Protein AF-A0A6L7X0U3-F1 (afdb_monomer)

Structure (mmCIF, N/CA/C/O backbone):
data_AF-A0A6L7X0U3-F1
#
_entry.id   AF-A0A6L7X0U3-F1
#
loop_
_atom_site.group_PDB
_atom_site.id
_atom_site.type_symbol
_atom_site.label_atom_id
_atom_site.label_alt_id
_atom_site.label_comp_id
_atom_site.label_asym_id
_atom_site.label_entity_id
_atom_site.label_seq_id
_atom_site.pdbx_PDB_ins_code
_atom_site.Cartn_x
_atom_site.Cartn_y
_atom_site.Cartn_z
_atom_site.occupancy
_atom_site.B_iso_or_equiv
_atom_site.auth_seq_id
_atom_site.auth_comp_id
_atom_site.auth_asym_id
_atom_site.auth_atom_id
_atom_site.pdbx_PDB_model_num
ATOM 1 N N . MET A 1 1 ? 15.616 41.973 -6.136 1.00 43.53 1 MET A N 1
ATOM 2 C CA . MET A 1 1 ? 14.796 41.345 -7.193 1.00 43.53 1 MET A CA 1
ATOM 3 C C . MET A 1 1 ? 15.653 40.328 -7.925 1.00 43.53 1 MET A C 1
ATOM 5 O O . MET A 1 1 ? 16.465 40.711 -8.750 1.00 43.53 1 MET A O 1
ATOM 9 N N . SER A 1 2 ? 15.516 39.061 -7.546 1.00 29.92 2 SER A N 1
ATOM 10 C CA . SER A 1 2 ? 15.655 37.892 -8.419 1.00 29.92 2 SER A CA 1
ATOM 11 C C . SER A 1 2 ? 15.117 36.716 -7.608 1.00 29.92 2 SER A C 1
ATOM 13 O O . SER A 1 2 ? 15.812 36.137 -6.783 1.00 29.92 2 SER A O 1
ATOM 15 N N . THR A 1 3 ? 13.814 36.487 -7.729 1.00 37.62 3 THR A N 1
ATOM 16 C CA . THR A 1 3 ? 13.108 35.321 -7.201 1.00 37.62 3 THR A CA 1
ATOM 17 C C . THR A 1 3 ? 13.081 34.282 -8.310 1.00 37.62 3 THR A C 1
ATOM 19 O O . THR A 1 3 ? 12.280 34.407 -9.232 1.00 37.62 3 THR A O 1
ATOM 22 N N . THR A 1 4 ? 13.968 33.293 -8.244 1.00 38.56 4 THR A N 1
ATOM 23 C CA . THR A 1 4 ? 13.851 32.046 -9.017 1.00 38.56 4 THR A CA 1
ATOM 24 C C . THR A 1 4 ? 14.364 30.867 -8.189 1.00 38.56 4 THR A C 1
ATOM 26 O O . THR A 1 4 ? 15.241 30.134 -8.618 1.00 38.56 4 THR A O 1
ATOM 29 N N . ASP A 1 5 ? 13.765 30.654 -7.015 1.00 33.44 5 ASP A N 1
ATOM 30 C CA . ASP A 1 5 ? 13.708 29.317 -6.413 1.00 33.44 5 ASP A CA 1
ATOM 31 C C . ASP A 1 5 ? 12.413 28.659 -6.898 1.00 33.44 5 ASP A C 1
ATOM 33 O O . ASP A 1 5 ? 11.389 28.642 -6.223 1.00 33.44 5 ASP A O 1
ATOM 37 N N . ASN A 1 6 ? 12.443 28.182 -8.143 1.00 35.28 6 ASN A N 1
ATOM 38 C CA . ASN A 1 6 ? 11.380 27.383 -8.757 1.00 35.28 6 ASN A CA 1
ATOM 39 C C . ASN A 1 6 ? 11.661 25.885 -8.547 1.00 35.28 6 ASN A C 1
ATOM 41 O O . ASN A 1 6 ? 11.578 25.084 -9.475 1.00 35.28 6 ASN A O 1
ATOM 45 N N . VAL A 1 7 ? 12.018 25.498 -7.322 1.00 36.62 7 VAL A N 1
ATOM 46 C CA . VAL A 1 7 ? 12.095 24.089 -6.928 1.00 36.62 7 VAL A CA 1
ATOM 47 C C . VAL A 1 7 ? 10.982 23.853 -5.923 1.00 36.62 7 VAL A C 1
ATOM 49 O O . VAL A 1 7 ? 11.110 24.162 -4.742 1.00 36.62 7 VAL A O 1
ATOM 52 N N . GLY A 1 8 ? 9.853 23.361 -6.437 1.00 39.25 8 GLY A N 1
ATOM 53 C CA . GLY A 1 8 ? 8.767 22.841 -5.617 1.00 39.25 8 GLY A CA 1
ATOM 54 C C . GLY A 1 8 ? 9.339 21.842 -4.618 1.00 39.25 8 GLY A C 1
ATOM 55 O O . GLY A 1 8 ? 10.045 20.911 -5.008 1.00 39.25 8 GLY A O 1
ATOM 56 N N . GLY A 1 9 ? 9.101 22.096 -3.331 1.00 45.56 9 GLY A N 1
ATOM 57 C CA . GLY A 1 9 ? 9.558 21.220 -2.263 1.00 45.56 9 GLY A CA 1
ATOM 58 C C . GLY A 1 9 ? 9.095 19.795 -2.535 1.00 45.56 9 GLY A C 1
ATOM 59 O O . GLY A 1 9 ? 7.951 19.580 -2.935 1.00 45.56 9 GLY A O 1
ATOM 60 N N . ARG A 1 10 ? 9.999 18.827 -2.351 1.00 53.41 10 ARG A N 1
ATOM 61 C CA . ARG A 1 10 ? 9.633 17.408 -2.347 1.00 53.41 10 ARG A CA 1
ATOM 62 C C . ARG A 1 10 ? 8.454 17.226 -1.381 1.00 53.41 10 ARG A C 1
ATOM 64 O O . ARG A 1 10 ? 8.467 17.885 -0.336 1.00 53.41 10 ARG A O 1
ATOM 71 N N . PRO A 1 11 ? 7.462 16.368 -1.686 1.00 59.44 11 PRO A N 1
ATOM 72 C CA . PRO A 1 11 ? 6.471 16.002 -0.684 1.00 59.44 11 PRO A CA 1
ATOM 73 C C . PRO A 1 11 ? 7.221 15.583 0.583 1.00 59.44 11 PRO A C 1
ATOM 75 O O . PRO A 1 11 ? 8.206 14.843 0.502 1.00 59.44 11 PRO A O 1
ATOM 78 N N . PHE A 1 12 ? 6.821 16.130 1.732 1.00 70.50 12 PHE A N 1
ATOM 79 C CA . PHE A 1 12 ? 7.394 15.732 3.011 1.00 70.50 12 PHE A CA 1
ATOM 80 C C . PHE A 1 12 ? 6.929 14.302 3.287 1.00 70.50 12 PHE A C 1
ATOM 82 O O . PHE A 1 12 ? 5.847 14.077 3.818 1.00 70.50 12 PHE A O 1
ATOM 89 N N . LEU A 1 13 ? 7.710 13.336 2.814 1.00 83.12 13 LEU A N 1
ATOM 90 C CA . LEU A 1 13 ? 7.526 11.928 3.116 1.00 83.12 13 LEU A CA 1
ATOM 91 C C . LEU A 1 13 ? 8.345 11.613 4.369 1.00 83.12 13 LEU A C 1
ATOM 93 O O . LEU A 1 13 ? 9.535 11.952 4.402 1.00 83.12 13 LEU A O 1
ATOM 97 N N . PRO A 1 14 ? 7.752 10.964 5.387 1.00 85.19 14 PRO A N 1
ATOM 98 C CA . PRO A 1 14 ? 8.511 10.481 6.530 1.00 85.19 14 PRO A CA 1
ATOM 99 C C . PRO A 1 14 ? 9.684 9.589 6.075 1.00 85.19 14 PRO A C 1
ATOM 101 O O . PRO A 1 14 ? 9.536 8.849 5.098 1.00 85.19 14 PRO A O 1
ATOM 104 N N . PRO A 1 15 ? 10.843 9.602 6.761 1.00 87.56 15 PRO A N 1
ATOM 105 C CA . PRO A 1 15 ? 12.021 8.829 6.346 1.00 87.56 15 PRO A CA 1
ATOM 106 C C . PRO A 1 15 ? 11.769 7.325 6.136 1.00 87.56 15 PRO A C 1
ATOM 108 O O . PRO A 1 15 ? 12.307 6.737 5.195 1.00 87.56 15 PRO A O 1
ATOM 111 N N . GLY A 1 16 ? 10.910 6.715 6.962 1.00 89.69 16 GLY A N 1
ATOM 112 C CA . GLY A 1 16 ? 10.495 5.318 6.796 1.00 89.69 16 GLY A CA 1
ATOM 113 C C . GLY A 1 16 ? 9.753 5.081 5.474 1.00 89.69 16 GLY A C 1
ATOM 114 O O . GLY A 1 16 ? 10.040 4.125 4.760 1.00 89.69 16 GLY A O 1
ATOM 115 N N . VAL A 1 17 ? 8.884 6.016 5.074 1.00 90.25 17 VAL A N 1
ATOM 116 C CA . VAL A 1 17 ? 8.137 5.958 3.804 1.00 90.25 17 VAL A CA 1
ATOM 117 C C . VAL A 1 17 ? 9.063 6.123 2.601 1.00 90.25 17 VAL A C 1
ATOM 119 O O . VAL A 1 17 ? 8.898 5.437 1.595 1.00 90.25 17 VAL A O 1
ATOM 122 N N . VAL A 1 18 ? 10.071 6.995 2.697 1.00 90.69 18 VAL A N 1
ATOM 123 C CA . VAL A 1 18 ? 11.100 7.119 1.651 1.00 90.69 18 VAL A CA 1
ATOM 124 C C . VAL A 1 18 ? 11.824 5.786 1.468 1.00 90.69 18 VAL A C 1
ATOM 126 O O . VAL A 1 18 ? 11.877 5.268 0.355 1.00 90.69 18 VAL A O 1
ATOM 129 N N . THR A 1 19 ? 12.294 5.190 2.565 1.00 91.69 19 THR A N 1
ATOM 130 C CA . THR A 1 19 ? 12.978 3.886 2.552 1.00 91.69 19 THR A CA 1
ATOM 131 C C . THR A 1 19 ? 12.099 2.786 1.950 1.00 91.69 19 THR A C 1
ATOM 133 O O . THR A 1 19 ? 12.563 1.974 1.145 1.00 91.69 19 THR A O 1
ATOM 136 N N . LEU A 1 20 ? 10.808 2.778 2.286 1.00 91.50 20 LEU A N 1
ATOM 137 C CA . LEU A 1 20 ? 9.827 1.851 1.727 1.00 91.50 20 LEU A CA 1
ATOM 138 C C . LEU A 1 20 ? 9.693 1.994 0.202 1.00 91.50 20 LEU A C 1
ATOM 140 O O . LEU A 1 20 ? 9.761 1.006 -0.529 1.00 91.50 20 LEU A O 1
ATOM 144 N N . ILE A 1 21 ? 9.534 3.218 -0.299 1.00 92.00 21 ILE A N 1
ATOM 145 C CA . ILE A 1 21 ? 9.391 3.475 -1.739 1.00 92.00 21 ILE A CA 1
ATOM 146 C C . ILE A 1 21 ? 10.665 3.074 -2.489 1.00 92.00 21 ILE A C 1
ATOM 148 O O . ILE A 1 21 ? 10.593 2.386 -3.510 1.00 92.00 21 ILE A O 1
ATOM 152 N N . GLU A 1 22 ? 11.831 3.467 -1.977 1.00 92.00 22 GLU A N 1
ATOM 153 C CA . GLU A 1 22 ? 13.112 3.196 -2.631 1.00 92.00 22 GLU A CA 1
ATOM 154 C C . GLU A 1 22 ? 13.441 1.700 -2.649 1.00 92.00 22 GLU A C 1
ATOM 156 O O . GLU A 1 22 ? 13.903 1.188 -3.669 1.00 92.00 22 GLU A O 1
ATOM 161 N N . SER A 1 23 ? 13.135 0.970 -1.572 1.00 91.19 23 SER A N 1
ATOM 162 C CA . SER A 1 23 ? 13.291 -0.491 -1.530 1.00 91.19 23 SER A CA 1
ATOM 163 C C . SER A 1 23 ? 12.304 -1.218 -2.448 1.00 91.19 23 SER A C 1
ATOM 165 O O . SER A 1 23 ? 12.681 -2.203 -3.080 1.00 91.19 23 SER A O 1
ATOM 167 N N . THR A 1 24 ? 11.081 -0.700 -2.601 1.00 91.75 24 THR A N 1
ATOM 168 C CA . THR A 1 24 ? 10.071 -1.249 -3.522 1.00 91.75 24 THR A CA 1
ATOM 169 C C . THR A 1 24 ? 10.471 -1.070 -4.988 1.00 91.75 24 THR A C 1
ATOM 171 O O . THR A 1 24 ? 10.234 -1.954 -5.811 1.00 91.75 24 THR A O 1
ATOM 174 N N . LEU A 1 25 ? 11.079 0.068 -5.336 1.00 93.00 25 LEU A N 1
ATOM 175 C CA . LEU A 1 25 ? 11.479 0.383 -6.712 1.00 93.00 25 LEU A CA 1
ATOM 176 C C . LEU A 1 25 ? 12.907 -0.062 -7.045 1.00 93.00 25 LEU A C 1
ATOM 178 O O . LEU A 1 25 ? 13.238 -0.206 -8.222 1.00 93.00 25 LEU A O 1
ATOM 182 N N . GLY A 1 26 ? 13.763 -0.246 -6.040 1.00 92.69 26 GLY A N 1
ATOM 183 C CA . GLY A 1 26 ? 15.202 -0.428 -6.226 1.00 92.69 26 GLY A CA 1
ATOM 184 C C . GLY A 1 26 ? 15.910 0.831 -6.743 1.00 92.69 26 GLY A C 1
ATOM 185 O O . GLY A 1 26 ? 16.951 0.716 -7.389 1.00 92.69 26 GLY A O 1
ATOM 186 N N . ALA A 1 27 ? 15.341 2.019 -6.513 1.00 92.62 27 ALA A N 1
ATOM 187 C CA . ALA A 1 27 ? 15.872 3.298 -6.983 1.00 92.62 27 ALA A CA 1
ATOM 188 C C . ALA A 1 27 ? 15.457 4.465 -6.084 1.00 92.62 27 ALA A C 1
ATOM 190 O O . ALA A 1 27 ? 14.406 4.417 -5.449 1.00 92.62 27 ALA A O 1
ATOM 191 N N . GLY A 1 28 ? 16.280 5.517 -6.075 1.00 92.00 28 GLY A N 1
ATOM 192 C CA . GLY A 1 28 ? 16.049 6.727 -5.292 1.00 92.00 28 GLY A CA 1
ATOM 193 C C . GLY A 1 28 ? 14.904 7.595 -5.816 1.00 92.00 28 GLY A C 1
ATOM 194 O O . GLY A 1 28 ? 14.526 7.528 -6.990 1.00 92.00 28 GLY A O 1
ATOM 195 N N . LEU A 1 29 ? 14.375 8.470 -4.955 1.00 90.94 29 LEU A N 1
ATOM 196 C CA . LEU A 1 29 ? 13.319 9.423 -5.341 1.00 90.94 29 LEU A CA 1
ATOM 197 C C . LEU A 1 29 ? 13.740 10.412 -6.447 1.00 90.94 29 LEU A C 1
ATOM 199 O O . LEU A 1 29 ? 12.888 11.011 -7.100 1.00 90.94 29 LEU A O 1
ATOM 203 N N . ASP A 1 30 ? 15.039 10.602 -6.669 1.00 91.31 30 ASP A N 1
ATOM 204 C CA . ASP A 1 30 ? 15.593 11.422 -7.750 1.00 91.31 30 ASP A CA 1
ATOM 205 C C . ASP A 1 30 ? 15.423 10.798 -9.145 1.00 91.31 30 ASP A C 1
ATOM 207 O O . ASP A 1 30 ? 15.523 11.510 -10.144 1.00 91.31 30 ASP A O 1
ATOM 211 N N . ALA A 1 31 ? 15.108 9.502 -9.224 1.00 93.81 31 ALA A N 1
ATOM 212 C CA . ALA A 1 31 ? 14.815 8.815 -10.478 1.00 93.81 31 ALA A CA 1
ATOM 213 C C . ALA A 1 31 ? 13.403 9.098 -11.022 1.00 93.81 31 ALA A C 1
ATOM 215 O O . ALA A 1 31 ? 13.108 8.729 -12.158 1.00 93.81 31 ALA A O 1
ATOM 216 N N . PHE A 1 32 ? 12.518 9.722 -10.239 1.00 94.19 32 PHE A N 1
ATOM 217 C CA . PHE A 1 32 ? 11.154 10.037 -10.666 1.00 94.19 32 PHE A CA 1
ATOM 218 C C . PHE A 1 32 ? 11.147 11.145 -11.726 1.00 94.19 32 PHE A C 1
ATOM 220 O O . PHE A 1 32 ? 11.861 12.142 -11.621 1.00 94.19 32 PHE A O 1
ATOM 227 N N . GLY A 1 33 ? 10.283 11.003 -12.731 1.00 93.00 33 GLY A N 1
ATOM 228 C CA . GLY A 1 33 ? 10.137 11.968 -13.822 1.00 93.00 33 GLY A CA 1
ATOM 229 C C . GLY A 1 33 ? 8.693 12.103 -14.293 1.00 93.00 33 GLY A C 1
ATOM 230 O O . GLY A 1 33 ? 7.813 11.364 -13.852 1.00 93.00 33 GLY A O 1
ATOM 231 N N . THR A 1 34 ? 8.435 13.083 -15.158 1.00 89.50 34 THR A N 1
ATOM 232 C CA . THR A 1 34 ? 7.065 13.484 -15.529 1.00 89.50 34 THR A CA 1
ATOM 233 C C . THR A 1 34 ? 6.746 13.259 -17.003 1.00 89.50 34 THR A C 1
ATOM 235 O O . THR A 1 34 ? 5.614 12.917 -17.326 1.00 89.50 34 THR A O 1
ATOM 238 N N . ASP A 1 35 ? 7.719 13.468 -17.893 1.00 86.19 35 ASP A N 1
ATOM 239 C CA . ASP A 1 35 ? 7.554 13.302 -19.338 1.00 86.19 35 ASP A CA 1
ATOM 240 C C . ASP A 1 35 ? 8.923 13.151 -20.047 1.00 86.19 35 ASP A C 1
ATOM 242 O O . ASP A 1 35 ? 9.686 14.121 -20.112 1.00 86.19 35 ASP A O 1
ATOM 246 N N . PRO A 1 36 ? 9.273 11.951 -20.546 1.00 88.19 36 PRO A N 1
ATOM 247 C CA . PRO A 1 36 ? 8.545 10.704 -20.334 1.00 88.19 36 PRO A CA 1
ATOM 248 C C . PRO A 1 36 ? 8.671 10.233 -18.877 1.00 88.19 36 PRO A C 1
ATOM 250 O O . PRO A 1 36 ? 9.652 10.535 -18.191 1.00 88.19 36 PRO A O 1
ATOM 253 N N . ILE A 1 37 ? 7.704 9.441 -18.409 1.00 95.75 37 ILE A N 1
ATOM 254 C CA . ILE A 1 37 ? 7.846 8.708 -17.144 1.00 95.75 37 ILE A CA 1
ATOM 255 C C . ILE A 1 37 ? 9.033 7.739 -17.283 1.00 95.75 37 ILE A C 1
ATOM 257 O O . ILE A 1 37 ? 9.046 6.927 -18.218 1.00 95.75 37 ILE A O 1
ATOM 261 N N . PRO A 1 38 ? 10.040 7.795 -16.394 1.00 96.56 38 PRO A N 1
ATOM 262 C CA . PRO A 1 38 ? 11.191 6.913 -16.479 1.00 96.56 38 PRO A CA 1
ATOM 263 C C . PRO A 1 38 ? 10.802 5.444 -16.290 1.00 96.56 38 PRO A C 1
ATOM 265 O O . PRO A 1 38 ? 10.008 5.091 -15.417 1.00 96.56 38 PRO A O 1
ATOM 268 N N . VAL A 1 39 ? 11.410 4.587 -17.112 1.00 97.62 39 VAL A N 1
ATOM 269 C CA . VAL A 1 39 ? 11.337 3.125 -16.998 1.00 97.62 39 VAL A CA 1
ATOM 270 C C . VAL A 1 39 ? 12.747 2.606 -16.754 1.00 97.62 39 VAL A C 1
ATOM 272 O O . VAL A 1 39 ? 13.631 2.777 -17.609 1.00 97.62 39 VAL A O 1
ATOM 275 N N . ILE A 1 40 ? 12.965 2.002 -15.592 1.00 97.12 40 ILE A N 1
ATOM 276 C CA . ILE A 1 40 ? 14.274 1.538 -15.136 1.00 97.12 40 ILE A CA 1
ATOM 277 C C . ILE A 1 40 ? 14.297 0.026 -14.944 1.00 97.12 40 ILE A C 1
ATOM 279 O O . ILE A 1 40 ? 13.287 -0.605 -14.633 1.00 97.12 40 ILE A O 1
ATOM 283 N N . GLY A 1 41 ? 15.482 -0.538 -15.152 1.00 97.12 41 GLY A N 1
ATOM 284 C CA . GLY A 1 41 ? 15.763 -1.941 -14.906 1.00 97.12 41 GLY A CA 1
ATOM 285 C C . GLY A 1 41 ? 16.157 -2.193 -13.462 1.00 97.12 41 GLY A C 1
ATOM 286 O O . GLY A 1 41 ? 16.912 -1.418 -12.877 1.00 97.12 41 GLY A O 1
ATOM 287 N N . GLN A 1 42 ? 15.680 -3.300 -12.909 1.00 95.06 42 GLN A N 1
ATOM 288 C CA . GLN A 1 42 ? 16.061 -3.754 -11.577 1.00 95.06 42 GLN A CA 1
ATOM 289 C C . GLN A 1 42 ? 17.488 -4.311 -11.559 1.00 95.06 42 GLN A C 1
ATOM 291 O O . GLN A 1 42 ? 17.941 -4.957 -12.510 1.00 95.06 42 GLN A O 1
ATOM 296 N N . ALA A 1 43 ? 18.205 -4.077 -10.458 1.00 91.50 43 ALA A N 1
ATOM 297 C CA . ALA A 1 43 ? 19.542 -4.626 -10.263 1.00 91.50 43 ALA A CA 1
ATOM 298 C C . ALA A 1 43 ? 19.517 -6.172 -10.226 1.00 91.50 43 ALA A C 1
ATOM 300 O O . ALA A 1 43 ? 18.526 -6.765 -9.788 1.00 91.50 43 ALA A O 1
ATOM 301 N N . PRO A 1 44 ? 20.599 -6.856 -10.644 1.00 87.00 44 PRO A N 1
ATOM 302 C CA . PRO A 1 44 ? 20.705 -8.304 -10.490 1.00 87.00 44 PRO A CA 1
ATOM 303 C C . PRO A 1 44 ? 20.491 -8.731 -9.030 1.00 87.00 44 PRO A C 1
ATOM 305 O O . PRO A 1 44 ? 21.141 -8.205 -8.131 1.00 87.00 44 PRO A O 1
ATOM 308 N N . GLY A 1 45 ? 19.591 -9.691 -8.800 1.00 84.88 45 GLY A N 1
ATOM 309 C CA . GLY A 1 45 ? 19.266 -10.179 -7.454 1.00 84.88 45 GLY A CA 1
ATOM 310 C C . GLY A 1 45 ? 18.310 -9.289 -6.653 1.00 84.88 45 GLY A C 1
ATOM 311 O O . GLY A 1 45 ? 18.146 -9.522 -5.458 1.00 84.88 45 GLY A O 1
ATOM 312 N N . PHE A 1 46 ? 17.677 -8.289 -7.278 1.00 90.31 46 PHE A N 1
ATOM 313 C CA . PHE A 1 46 ? 16.603 -7.523 -6.648 1.00 90.31 46 PHE A CA 1
ATOM 314 C C . PHE A 1 46 ? 15.474 -8.455 -6.181 1.00 90.31 46 PHE A C 1
ATOM 316 O O . PHE A 1 46 ? 14.968 -9.261 -6.959 1.00 90.31 46 PHE A O 1
ATOM 323 N N . ASN A 1 47 ? 15.099 -8.341 -4.906 1.00 86.56 47 ASN A N 1
ATOM 324 C CA . ASN A 1 47 ? 14.146 -9.234 -4.239 1.00 86.56 47 ASN A CA 1
ATOM 325 C C . ASN A 1 47 ? 12.760 -8.587 -4.029 1.00 86.56 47 ASN A C 1
ATOM 327 O O . ASN A 1 47 ? 12.065 -8.911 -3.071 1.00 86.56 47 ASN A O 1
ATOM 331 N N . GLY A 1 48 ? 12.388 -7.621 -4.872 1.00 86.50 48 GLY A N 1
ATOM 332 C CA . GLY A 1 48 ? 11.082 -6.958 -4.830 1.00 86.50 48 GLY A CA 1
ATOM 333 C C . GLY A 1 48 ? 10.121 -7.451 -5.914 1.00 86.50 48 GLY A C 1
ATOM 334 O O . GLY A 1 48 ? 10.344 -8.476 -6.562 1.00 86.50 48 GLY A O 1
ATOM 335 N N . LEU A 1 49 ? 9.043 -6.694 -6.134 1.00 91.25 49 LEU A N 1
ATOM 336 C CA . LEU A 1 49 ? 8.080 -6.986 -7.197 1.00 91.25 49 LEU A CA 1
ATOM 337 C C . LEU A 1 49 ? 8.765 -6.920 -8.573 1.00 91.25 49 LEU A C 1
ATOM 339 O O . LEU A 1 49 ? 9.500 -5.969 -8.830 1.00 91.25 49 LEU A O 1
ATOM 343 N N . PRO A 1 50 ? 8.497 -7.856 -9.501 1.00 94.19 50 PRO A N 1
ATOM 344 C CA . PRO A 1 50 ? 9.129 -7.864 -10.826 1.00 94.19 50 PRO A CA 1
ATOM 345 C C . PRO A 1 50 ? 8.690 -6.688 -11.719 1.00 94.19 50 PRO A C 1
ATOM 347 O O . PRO A 1 50 ? 9.327 -6.409 -12.735 1.00 94.19 50 PRO A O 1
ATOM 350 N N . LEU A 1 51 ? 7.598 -6.015 -11.348 1.00 95.56 51 LEU A N 1
ATOM 351 C CA . LEU A 1 51 ? 7.116 -4.757 -11.904 1.00 95.56 51 LEU A CA 1
ATOM 352 C C . LEU A 1 51 ? 6.512 -3.929 -10.763 1.00 95.56 51 LEU A C 1
ATOM 354 O O . LEU A 1 51 ? 5.646 -4.419 -10.040 1.00 95.56 51 LEU A O 1
ATOM 358 N N . ALA A 1 52 ? 6.919 -2.670 -10.651 1.00 95.38 52 ALA A N 1
ATOM 359 C CA . ALA A 1 52 ? 6.312 -1.679 -9.776 1.00 95.38 52 ALA A CA 1
ATOM 360 C C . ALA A 1 52 ? 6.217 -0.338 -10.511 1.00 95.38 52 ALA A C 1
ATOM 362 O O . ALA A 1 52 ? 7.180 0.114 -11.129 1.00 95.38 52 ALA A O 1
ATOM 363 N N . ALA A 1 53 ? 5.056 0.306 -10.435 1.00 95.50 53 ALA A N 1
ATOM 364 C CA . ALA A 1 53 ? 4.845 1.657 -10.936 1.00 95.50 53 ALA A CA 1
ATOM 365 C C . ALA A 1 53 ? 4.315 2.513 -9.788 1.00 95.50 53 ALA A C 1
ATOM 367 O O . ALA A 1 53 ? 3.260 2.212 -9.232 1.00 95.50 53 ALA A O 1
ATOM 368 N N . ILE A 1 54 ? 5.041 3.570 -9.428 1.00 94.88 54 ILE A N 1
ATOM 369 C CA . ILE A 1 54 ? 4.669 4.467 -8.330 1.00 94.88 54 ILE A CA 1
ATOM 370 C C . ILE A 1 54 ? 4.551 5.887 -8.869 1.00 94.88 54 ILE A C 1
ATOM 372 O O . ILE A 1 54 ? 5.403 6.349 -9.629 1.00 94.88 54 ILE A O 1
ATOM 376 N N . ARG A 1 55 ? 3.490 6.581 -8.453 1.00 93.75 55 ARG A N 1
ATOM 377 C CA . ARG A 1 55 ? 3.279 8.009 -8.691 1.00 93.75 55 ARG A CA 1
ATOM 378 C C . ARG A 1 55 ? 3.321 8.752 -7.365 1.00 93.75 55 ARG A C 1
ATOM 380 O O . ARG A 1 55 ? 2.634 8.366 -6.426 1.00 93.75 55 ARG A O 1
ATOM 387 N N . LEU A 1 56 ? 4.081 9.840 -7.326 1.00 90.00 56 LEU A N 1
ATOM 388 C CA . LEU A 1 56 ? 4.189 10.759 -6.196 1.00 90.00 56 LEU A CA 1
ATOM 389 C C . LEU A 1 56 ? 3.991 12.184 -6.701 1.00 90.00 56 LEU A C 1
ATOM 391 O O . LEU A 1 56 ? 4.752 12.610 -7.563 1.00 90.00 56 LEU A O 1
ATOM 395 N N . ASP A 1 57 ? 3.022 12.921 -6.152 1.00 80.38 57 ASP A N 1
ATOM 396 C CA . ASP A 1 57 ? 2.695 14.311 -6.523 1.00 80.38 57 ASP A CA 1
ATOM 397 C C . ASP A 1 57 ? 2.809 14.566 -8.045 1.00 80.38 57 ASP A C 1
ATOM 399 O O . ASP A 1 57 ? 1.908 14.209 -8.813 1.00 80.38 57 ASP A O 1
ATOM 403 N N . ARG A 1 58 ? 3.947 15.116 -8.496 1.00 72.62 58 ARG A N 1
ATOM 404 C CA . ARG A 1 58 ? 4.207 15.476 -9.897 1.00 72.62 58 ARG A CA 1
ATOM 405 C C . ARG A 1 58 ? 5.000 14.461 -10.713 1.00 72.62 58 ARG A C 1
ATOM 407 O O . ARG A 1 58 ? 5.075 14.651 -11.918 1.00 72.62 58 ARG A O 1
ATOM 414 N N . GLY A 1 59 ? 5.586 13.428 -10.116 1.00 91.44 59 GLY A N 1
ATOM 415 C CA . GLY A 1 59 ? 6.453 12.468 -10.801 1.00 91.44 59 GLY A CA 1
ATOM 416 C C . GLY A 1 59 ? 5.967 11.028 -10.704 1.00 91.44 59 GLY A C 1
ATOM 417 O O . GLY A 1 59 ? 5.171 10.664 -9.840 1.00 91.44 59 GLY A O 1
ATOM 418 N N . ALA A 1 60 ? 6.485 10.189 -11.588 1.00 95.06 60 ALA A N 1
ATOM 419 C CA . ALA A 1 60 ? 6.296 8.752 -11.539 1.00 95.06 60 ALA A CA 1
ATOM 420 C C . ALA A 1 60 ? 7.591 8.018 -11.891 1.00 95.06 60 ALA A C 1
ATOM 422 O O . ALA A 1 60 ? 8.499 8.587 -12.500 1.00 95.06 60 ALA A O 1
ATOM 423 N N . LEU A 1 61 ? 7.654 6.747 -11.511 1.00 96.38 61 LEU A N 1
ATOM 424 C CA . LEU A 1 61 ? 8.719 5.826 -11.879 1.00 96.38 61 LEU A CA 1
ATOM 425 C C . LEU A 1 61 ? 8.126 4.441 -12.122 1.00 96.38 61 LEU A C 1
ATOM 427 O O . LEU A 1 61 ? 7.293 3.975 -11.343 1.00 96.38 61 LEU A O 1
ATOM 431 N N . VAL A 1 62 ? 8.583 3.783 -13.185 1.00 97.06 62 VAL A N 1
ATOM 432 C CA . VAL A 1 62 ? 8.322 2.365 -13.436 1.00 97.06 62 VAL A CA 1
ATOM 433 C C . VAL A 1 62 ? 9.630 1.599 -13.281 1.00 97.06 62 VAL A C 1
ATOM 435 O O . VAL A 1 62 ? 10.587 1.840 -14.014 1.00 97.06 62 VAL A O 1
ATOM 438 N N . SER A 1 63 ? 9.667 0.669 -12.334 1.00 97.19 63 SER A N 1
ATOM 439 C CA . SER A 1 63 ? 10.763 -0.277 -12.132 1.00 97.19 63 SER A CA 1
ATOM 440 C C . SER A 1 63 ? 10.318 -1.665 -12.568 1.00 97.19 63 SER A C 1
ATOM 442 O O . SER A 1 63 ? 9.230 -2.108 -12.200 1.00 97.19 63 SER A O 1
ATOM 444 N N . ALA A 1 64 ? 11.127 -2.344 -13.377 1.00 97.38 64 ALA A N 1
ATOM 445 C CA . ALA A 1 64 ? 10.781 -3.655 -13.912 1.00 97.38 64 ALA A CA 1
ATOM 446 C C . ALA A 1 64 ? 12.007 -4.549 -14.125 1.00 97.38 64 ALA A C 1
ATOM 448 O O . ALA A 1 64 ? 13.148 -4.076 -14.208 1.00 97.38 64 ALA A O 1
ATOM 449 N N . ARG A 1 65 ? 11.764 -5.853 -14.293 1.00 96.25 65 ARG A N 1
ATOM 450 C CA . ARG A 1 65 ? 12.766 -6.785 -14.825 1.00 96.25 65 ARG A CA 1
ATOM 451 C C . ARG A 1 65 ? 13.358 -6.271 -16.143 1.00 96.25 65 ARG A C 1
ATOM 453 O O . ARG A 1 65 ? 12.666 -5.702 -16.988 1.00 96.25 65 ARG A O 1
ATOM 460 N N . ASN A 1 66 ? 14.660 -6.503 -16.322 1.00 96.56 66 ASN A N 1
ATOM 461 C CA . ASN A 1 66 ? 15.425 -5.954 -17.446 1.00 96.56 66 ASN A CA 1
ATOM 462 C C . ASN A 1 66 ? 14.939 -6.421 -18.827 1.00 96.56 66 ASN A C 1
ATOM 464 O O . ASN A 1 66 ? 15.023 -5.665 -19.792 1.00 96.56 66 ASN A O 1
ATOM 468 N N . ASP A 1 67 ? 14.427 -7.644 -18.928 1.00 96.56 67 ASP A N 1
ATOM 469 C CA . ASP A 1 67 ? 13.927 -8.233 -20.171 1.00 96.56 67 ASP A CA 1
ATOM 470 C C . ASP A 1 67 ? 12.593 -7.637 -20.644 1.00 96.56 67 ASP A C 1
ATOM 472 O O . ASP A 1 67 ? 12.291 -7.689 -21.833 1.00 96.56 67 ASP A O 1
ATOM 476 N N . TRP A 1 68 ? 11.827 -6.990 -19.762 1.00 97.88 68 TRP A N 1
ATOM 477 C CA . TRP A 1 68 ? 10.583 -6.308 -20.137 1.00 97.88 68 TRP A CA 1
ATOM 478 C C . TRP A 1 68 ? 10.789 -4.867 -20.612 1.00 97.88 68 TRP A C 1
ATOM 480 O O . TRP A 1 68 ? 9.877 -4.276 -21.189 1.00 97.88 68 TRP A O 1
ATOM 490 N N . LEU A 1 69 ? 11.968 -4.275 -20.393 1.00 97.69 69 LEU A N 1
ATOM 491 C CA . LEU A 1 69 ? 12.186 -2.840 -20.611 1.00 97.69 69 LEU A CA 1
ATOM 492 C C . LEU A 1 69 ? 11.946 -2.405 -22.058 1.00 97.69 69 LEU A C 1
ATOM 494 O O . LEU A 1 69 ? 11.378 -1.337 -22.279 1.00 97.69 69 LEU A O 1
ATOM 498 N N . GLU A 1 70 ? 12.371 -3.209 -23.035 1.00 97.75 70 GLU A N 1
ATOM 499 C CA . GLU A 1 70 ? 12.189 -2.891 -24.456 1.00 97.75 70 GLU A CA 1
ATOM 500 C C . GLU A 1 70 ? 10.701 -2.766 -24.815 1.00 97.75 70 GLU A C 1
ATOM 502 O O . GLU A 1 70 ? 10.309 -1.825 -25.504 1.00 97.75 70 GLU A O 1
ATOM 507 N N . ALA A 1 71 ? 9.866 -3.658 -24.279 1.00 97.62 71 ALA A N 1
ATOM 508 C CA . ALA A 1 71 ? 8.427 -3.670 -24.518 1.00 97.62 71 ALA A CA 1
ATOM 509 C C . ALA A 1 71 ? 7.659 -2.650 -23.653 1.00 97.62 71 ALA A C 1
ATOM 511 O O . ALA A 1 71 ? 6.676 -2.073 -24.115 1.00 97.62 71 ALA A O 1
ATOM 512 N N . LEU A 1 72 ? 8.108 -2.380 -22.423 1.00 97.56 72 LEU A N 1
ATOM 513 C CA . LEU A 1 72 ? 7.449 -1.437 -21.509 1.00 97.56 72 LEU A CA 1
ATOM 514 C C . LEU A 1 72 ? 7.677 0.029 -21.886 1.00 97.56 72 LEU A C 1
ATOM 516 O O . LEU A 1 72 ? 6.762 0.839 -21.755 1.00 97.56 72 LEU A O 1
ATOM 520 N N . ARG A 1 73 ? 8.874 0.394 -22.359 1.00 97.25 73 ARG A N 1
ATOM 521 C CA . ARG A 1 73 ? 9.201 1.783 -22.733 1.00 97.25 73 ARG A CA 1
ATOM 522 C C . ARG A 1 73 ? 8.179 2.417 -23.685 1.00 97.25 73 ARG A C 1
ATOM 524 O O . ARG A 1 73 ? 7.664 3.477 -23.335 1.00 97.25 73 ARG A O 1
ATOM 531 N N . PRO A 1 74 ? 7.829 1.816 -24.840 1.00 95.94 74 PRO A N 1
ATOM 532 C CA . PRO A 1 74 ? 6.849 2.416 -25.738 1.00 95.94 74 PRO A CA 1
ATOM 533 C C . PRO A 1 74 ? 5.451 2.494 -25.116 1.00 95.94 74 PRO A C 1
ATOM 535 O O . PRO A 1 74 ? 4.732 3.444 -25.407 1.00 95.94 74 PRO A O 1
ATOM 538 N N . VAL A 1 75 ? 5.064 1.553 -24.251 1.00 95.56 75 VAL A N 1
ATOM 539 C CA . VAL A 1 75 ? 3.783 1.624 -23.530 1.00 95.56 75 VAL A CA 1
ATOM 540 C C . VAL A 1 75 ? 3.770 2.839 -22.602 1.00 95.56 75 VAL A C 1
ATOM 542 O O . VAL A 1 75 ? 2.892 3.689 -22.704 1.00 95.56 75 VAL A O 1
ATOM 545 N N . VAL A 1 76 ? 4.782 2.966 -21.744 1.00 96.38 76 VAL A N 1
ATOM 546 C CA . VAL A 1 76 ? 4.862 4.035 -20.739 1.00 96.38 76 VAL A CA 1
ATOM 547 C C . VAL A 1 76 ? 5.037 5.415 -21.381 1.00 96.38 76 VAL A C 1
ATOM 549 O O . VAL A 1 76 ? 4.439 6.378 -20.920 1.00 96.38 76 VAL A O 1
ATOM 552 N N . THR A 1 77 ? 5.820 5.533 -22.457 1.00 94.12 77 THR A N 1
ATOM 553 C CA . THR A 1 77 ? 6.056 6.819 -23.139 1.00 94.12 77 THR A CA 1
ATOM 554 C C . THR A 1 77 ? 4.842 7.314 -23.931 1.00 94.12 77 THR A C 1
ATOM 556 O O . THR A 1 77 ? 4.661 8.519 -24.064 1.00 94.12 77 THR A O 1
ATOM 559 N N . ASN A 1 78 ? 3.999 6.420 -24.457 1.00 91.25 78 ASN A N 1
ATOM 560 C CA . ASN A 1 78 ? 2.858 6.813 -25.296 1.00 91.25 78 ASN A CA 1
ATOM 561 C C . ASN A 1 78 ? 1.544 6.980 -24.518 1.00 91.25 78 ASN A C 1
ATOM 563 O O . ASN A 1 78 ? 0.512 7.292 -25.114 1.00 91.25 78 ASN A O 1
ATOM 567 N N . VAL A 1 79 ? 1.558 6.766 -23.202 1.00 90.06 79 VAL A N 1
ATOM 568 C CA . VAL A 1 79 ? 0.375 6.844 -22.345 1.00 90.06 79 VAL A CA 1
ATOM 569 C C . VAL A 1 79 ? 0.543 8.001 -21.364 1.00 90.06 79 VAL A C 1
ATOM 571 O O . VAL A 1 79 ? 1.530 8.085 -20.640 1.00 90.06 79 VAL A O 1
ATOM 574 N N . HIS A 1 80 ? -0.443 8.901 -21.320 1.00 90.81 80 HIS A N 1
ATOM 575 C CA . HIS A 1 80 ? -0.464 9.988 -20.339 1.00 90.81 80 HIS A CA 1
ATOM 576 C C . HIS A 1 80 ? -0.424 9.430 -18.907 1.00 90.81 80 HIS A C 1
ATOM 578 O O . HIS A 1 80 ? -1.062 8.413 -18.635 1.00 90.81 80 HIS A O 1
ATOM 584 N N . ALA A 1 81 ? 0.244 10.114 -17.972 1.00 90.44 81 ALA A N 1
ATOM 585 C CA . ALA A 1 81 ? 0.415 9.641 -16.594 1.00 90.44 81 ALA A CA 1
ATOM 586 C C . ALA A 1 81 ? -0.907 9.205 -15.934 1.00 90.44 81 ALA A C 1
ATOM 588 O O . ALA A 1 81 ? -0.995 8.117 -15.375 1.00 90.44 81 ALA A O 1
ATOM 589 N N . ASP A 1 82 ? -1.971 9.999 -16.064 1.00 90.88 82 ASP A N 1
ATOM 590 C CA . ASP A 1 82 ? -3.286 9.644 -15.505 1.00 90.88 82 ASP A CA 1
ATOM 591 C C . ASP A 1 82 ? -3.875 8.359 -16.109 1.00 90.88 82 ASP A C 1
ATOM 593 O O . ASP A 1 82 ? -4.560 7.610 -15.421 1.00 90.88 82 ASP A O 1
ATOM 597 N N . MET A 1 83 ? -3.583 8.070 -17.380 1.00 93.31 83 MET A N 1
ATOM 598 C CA . MET A 1 83 ? -4.004 6.828 -18.029 1.00 93.31 83 MET A CA 1
ATOM 599 C C . MET A 1 83 ? -3.126 5.649 -17.602 1.00 93.31 83 MET A C 1
ATOM 601 O O . MET A 1 83 ? -3.646 4.546 -17.442 1.00 93.31 83 MET A O 1
ATOM 605 N N . LEU A 1 84 ? -1.827 5.869 -17.372 1.00 93.94 84 LEU A N 1
ATOM 606 C CA . LEU A 1 84 ? -0.912 4.843 -16.869 1.00 93.94 84 LEU A CA 1
ATOM 607 C C . LEU A 1 84 ? -1.298 4.398 -15.449 1.00 93.94 84 LEU A C 1
ATOM 609 O O . LEU A 1 84 ? -1.311 3.209 -15.150 1.00 93.94 84 LEU A O 1
ATOM 613 N N . PHE A 1 85 ? -1.686 5.343 -14.592 1.00 94.31 85 PHE A N 1
ATOM 614 C CA . PHE A 1 85 ? -2.190 5.078 -13.243 1.00 94.31 85 PHE A CA 1
ATOM 615 C C . PHE A 1 85 ? -3.716 4.935 -13.244 1.00 94.31 85 PHE A C 1
ATOM 617 O O . PHE A 1 85 ? -4.427 5.611 -12.505 1.00 94.31 85 PHE A O 1
ATOM 624 N N . SER A 1 86 ? -4.218 4.045 -14.099 1.00 94.00 86 SER A N 1
ATOM 625 C CA . SER A 1 86 ? -5.629 3.663 -14.194 1.00 94.00 86 SER A CA 1
ATOM 626 C C . SER A 1 86 ? -5.754 2.179 -14.550 1.00 94.00 86 SER A C 1
ATOM 628 O O . SER A 1 86 ? -4.759 1.518 -14.851 1.00 94.00 86 SER A O 1
ATOM 630 N N . VAL A 1 87 ? -6.984 1.661 -14.592 1.00 93.62 87 VAL A N 1
ATOM 631 C CA . VAL A 1 87 ? -7.259 0.293 -15.068 1.00 93.62 87 VAL A CA 1
ATOM 632 C C . VAL A 1 87 ? -6.716 0.064 -16.487 1.00 93.62 87 VAL A C 1
ATOM 634 O O . VAL A 1 87 ? -6.233 -1.023 -16.792 1.00 93.62 87 VAL A O 1
ATOM 637 N N . PHE A 1 88 ? -6.747 1.086 -17.350 1.00 94.44 88 PHE A N 1
ATOM 638 C CA . PHE A 1 88 ? -6.195 0.991 -18.703 1.00 94.44 88 PHE A CA 1
ATOM 639 C C . PHE A 1 88 ? -4.675 0.805 -18.687 1.00 94.44 88 PHE A C 1
ATOM 641 O O . PHE A 1 88 ? -4.152 -0.057 -19.386 1.00 94.44 88 PHE A O 1
ATOM 648 N N . GLY A 1 89 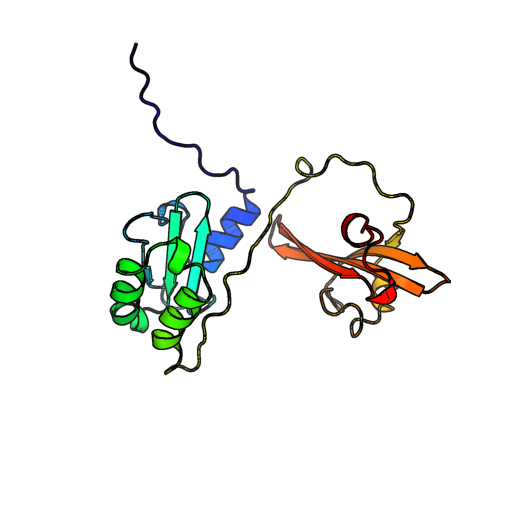? -3.963 1.576 -17.867 1.00 95.12 89 GLY A N 1
ATOM 649 C CA . GLY A 1 89 ? -2.519 1.437 -17.730 1.00 95.12 89 GLY A CA 1
ATOM 650 C C . GLY A 1 89 ? -2.122 0.099 -17.115 1.00 95.12 89 GLY A C 1
ATOM 651 O O . GLY A 1 89 ? -1.213 -0.547 -17.626 1.00 95.12 89 GLY A O 1
ATOM 652 N N . ALA A 1 90 ? -2.852 -0.377 -16.101 1.00 95.12 90 ALA A N 1
ATOM 653 C CA . ALA A 1 90 ? -2.651 -1.718 -15.552 1.00 95.12 90 ALA A CA 1
ATOM 654 C C . ALA A 1 90 ? -2.820 -2.803 -16.630 1.00 95.12 90 ALA A C 1
ATOM 656 O O . ALA A 1 90 ? -1.986 -3.700 -16.734 1.00 95.12 90 ALA A O 1
ATOM 657 N N . TYR A 1 91 ? -3.843 -2.688 -17.482 1.00 95.06 91 TYR A N 1
ATOM 658 C CA . TYR A 1 91 ? -4.030 -3.576 -18.631 1.00 95.06 91 TYR A CA 1
ATOM 659 C C . TYR A 1 91 ? -2.852 -3.516 -19.617 1.00 95.06 91 TYR A C 1
ATOM 661 O O . TYR A 1 91 ? -2.319 -4.559 -19.993 1.00 95.06 91 TYR A O 1
ATOM 669 N N . GLU A 1 92 ? -2.413 -2.322 -20.018 1.00 95.62 92 GLU A N 1
ATOM 670 C CA . GLU A 1 92 ? -1.320 -2.169 -20.985 1.00 95.62 92 GLU A CA 1
ATOM 671 C C . GLU A 1 92 ? 0.025 -2.676 -20.437 1.00 95.62 92 GLU A C 1
ATOM 673 O O . GLU A 1 92 ? 0.773 -3.332 -21.161 1.00 95.62 92 GLU A O 1
ATOM 678 N N . LEU A 1 93 ? 0.307 -2.462 -19.148 1.00 96.12 93 LEU A N 1
ATOM 679 C CA . LEU A 1 93 ? 1.466 -3.054 -18.476 1.00 96.12 93 LEU A CA 1
ATOM 680 C C . LEU A 1 93 ? 1.350 -4.584 -18.418 1.00 96.12 93 LEU A C 1
ATOM 682 O O . LEU A 1 93 ? 2.299 -5.290 -18.761 1.00 96.12 93 LEU A O 1
ATOM 686 N N . ALA A 1 94 ? 0.172 -5.104 -18.056 1.00 95.81 94 ALA A N 1
ATOM 687 C CA . ALA A 1 94 ? -0.076 -6.539 -17.982 1.00 95.81 94 ALA A CA 1
ATOM 688 C C . ALA A 1 94 ? 0.103 -7.232 -19.339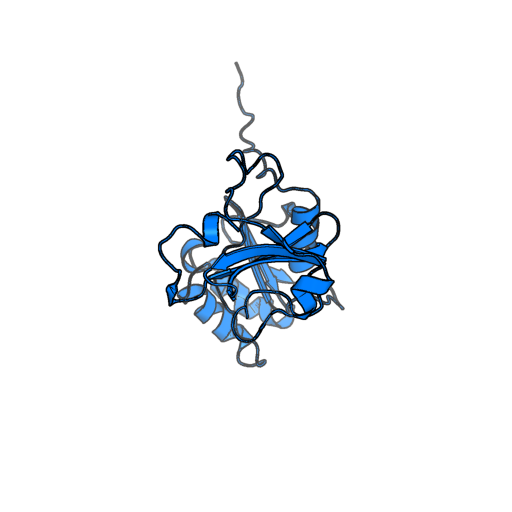 1.00 95.81 94 ALA A C 1
ATOM 690 O O . ALA A 1 94 ? 0.583 -8.356 -19.379 1.00 95.81 94 ALA A O 1
ATOM 691 N N . ARG A 1 95 ? -0.197 -6.584 -20.471 1.00 95.81 95 ARG A N 1
ATOM 692 C CA . ARG A 1 95 ? 0.063 -7.172 -21.801 1.00 95.81 95 ARG A CA 1
ATOM 693 C C . ARG A 1 95 ? 1.530 -7.524 -22.030 1.00 95.81 95 ARG A C 1
ATOM 695 O O . ARG A 1 95 ? 1.805 -8.460 -22.778 1.00 95.81 95 ARG A O 1
ATOM 702 N N . VAL A 1 96 ? 2.449 -6.777 -21.420 1.00 96.81 96 VAL A N 1
ATOM 703 C CA . VAL A 1 96 ? 3.887 -7.045 -21.516 1.00 96.81 96 VAL A CA 1
ATOM 704 C C . VAL A 1 96 ? 4.303 -8.159 -20.558 1.00 96.81 96 VAL A C 1
ATOM 706 O O . VAL A 1 96 ? 5.110 -9.005 -20.927 1.00 96.81 96 VAL A O 1
ATOM 709 N N . THR A 1 97 ? 3.741 -8.189 -19.349 1.00 96.81 97 THR A N 1
ATOM 710 C CA . THR A 1 97 ? 4.185 -9.097 -18.279 1.00 96.81 97 THR A CA 1
ATOM 711 C C . THR A 1 97 ? 3.430 -10.429 -18.224 1.00 96.81 97 THR A C 1
ATOM 713 O O . THR A 1 97 ? 3.936 -11.406 -17.673 1.00 96.81 97 THR A O 1
ATOM 716 N N . GLN A 1 98 ? 2.225 -10.505 -18.795 1.00 95.62 98 GLN A N 1
ATOM 717 C CA . GLN A 1 98 ? 1.353 -11.681 -18.728 1.00 95.62 98 GLN A CA 1
ATOM 718 C C . GLN A 1 98 ? 1.927 -12.930 -19.412 1.00 95.62 98 GLN A C 1
ATOM 720 O O . GLN A 1 98 ? 1.705 -14.012 -18.861 1.00 95.62 98 GLN A O 1
ATOM 725 N N . PRO A 1 99 ? 2.692 -12.841 -20.523 1.00 96.19 99 PRO A N 1
ATOM 726 C CA . PRO A 1 99 ? 3.382 -14.007 -21.080 1.00 96.19 99 PRO A CA 1
ATOM 727 C C . PRO A 1 99 ? 4.288 -14.730 -20.070 1.00 96.19 99 PRO A C 1
ATOM 729 O O . PRO A 1 99 ? 4.453 -15.944 -20.162 1.00 96.19 99 PRO A O 1
ATOM 732 N N . ASP A 1 100 ? 4.791 -14.005 -19.066 1.00 95.88 100 ASP A N 1
ATOM 733 C CA . ASP A 1 100 ? 5.625 -14.525 -17.978 1.00 95.88 100 ASP A CA 1
ATOM 734 C C . ASP A 1 100 ? 4.813 -14.865 -16.710 1.00 95.88 100 ASP A C 1
ATOM 736 O O . ASP A 1 100 ? 5.377 -15.106 -15.642 1.00 95.88 100 ASP A O 1
ATOM 740 N N . GLY A 1 101 ? 3.480 -14.871 -16.797 1.00 95.38 101 GLY A N 1
ATOM 741 C CA . GLY A 1 101 ? 2.577 -15.190 -15.689 1.00 95.38 101 GLY A CA 1
ATOM 742 C C . GLY A 1 101 ? 2.381 -14.062 -14.672 1.00 95.38 101 GLY A C 1
ATOM 743 O O . GLY A 1 101 ? 1.806 -14.303 -13.613 1.00 95.38 101 GLY A O 1
ATOM 744 N N . VAL A 1 102 ? 2.827 -12.838 -14.973 1.00 94.69 102 VAL A N 1
ATOM 745 C CA . VAL A 1 102 ? 2.704 -11.682 -14.072 1.00 94.69 102 VAL A CA 1
ATOM 746 C C . VAL A 1 102 ? 1.636 -10.724 -14.588 1.00 94.69 102 VAL A C 1
ATOM 748 O O . VAL A 1 102 ? 1.669 -10.309 -15.743 1.00 94.69 102 VAL A O 1
ATOM 751 N N . SER A 1 103 ? 0.701 -10.327 -13.727 1.00 91.69 103 SER A N 1
ATOM 752 C CA . SER A 1 103 ? -0.297 -9.299 -14.038 1.00 91.69 103 SER A CA 1
ATOM 753 C C . SER A 1 103 ? -0.085 -8.085 -13.148 1.00 91.69 103 SER A C 1
ATOM 755 O O . SER A 1 103 ? 0.066 -8.227 -11.937 1.00 91.69 103 SER A O 1
ATOM 757 N N . ALA A 1 104 ? -0.128 -6.891 -13.735 1.00 90.81 104 ALA A N 1
ATOM 758 C CA . ALA A 1 104 ? -0.208 -5.664 -12.957 1.00 90.81 104 ALA A CA 1
ATOM 759 C C . ALA A 1 104 ? -1.588 -5.573 -12.282 1.00 90.81 104 ALA A C 1
ATOM 761 O O . ALA A 1 104 ? -2.615 -5.811 -12.923 1.00 90.81 104 ALA A O 1
ATOM 762 N N . TRP A 1 105 ? -1.604 -5.234 -10.993 1.00 84.69 105 TRP A N 1
ATOM 763 C CA . TRP A 1 105 ? -2.814 -4.946 -10.225 1.00 84.69 105 TRP A CA 1
ATOM 764 C C . TRP A 1 105 ? -2.769 -3.496 -9.745 1.00 84.69 105 TRP A C 1
ATOM 766 O O . TRP A 1 105 ? -1.705 -3.001 -9.375 1.00 84.69 105 TRP A O 1
ATOM 776 N N . GLY A 1 106 ? -3.909 -2.809 -9.780 1.00 84.06 106 GLY A N 1
ATOM 777 C CA . GLY A 1 106 ? -4.021 -1.412 -9.367 1.00 84.06 106 GLY A CA 1
ATOM 778 C C . GLY A 1 106 ? -4.632 -0.489 -10.431 1.00 84.06 106 GLY A C 1
ATOM 779 O O . GLY A 1 106 ? -5.232 -0.968 -11.398 1.00 84.06 106 GLY A O 1
ATOM 780 N N . PRO A 1 107 ? -4.511 0.840 -10.253 1.00 88.62 107 PRO A N 1
ATOM 781 C CA . PRO A 1 107 ? -3.759 1.520 -9.191 1.00 88.62 107 PRO A CA 1
ATOM 782 C C . PRO A 1 107 ? -4.369 1.311 -7.797 1.00 88.62 107 PRO A C 1
ATOM 784 O O . PRO A 1 107 ? -5.582 1.173 -7.656 1.00 88.62 107 PRO A O 1
ATOM 787 N N . VAL A 1 108 ? -3.517 1.324 -6.773 1.00 90.00 108 VAL A N 1
ATOM 788 C CA . VAL A 1 108 ? -3.909 1.310 -5.356 1.00 90.00 108 VAL A CA 1
ATOM 789 C C . VAL A 1 108 ? -3.385 2.588 -4.718 1.00 90.00 108 VAL A C 1
ATOM 791 O O . VAL A 1 108 ? -2.256 2.998 -4.995 1.00 90.00 108 VAL A O 1
ATOM 794 N N . PHE A 1 109 ? -4.205 3.232 -3.893 1.00 90.31 109 PHE A N 1
ATOM 795 C CA . PHE A 1 109 ? -3.784 4.407 -3.143 1.00 90.31 109 PHE A CA 1
ATOM 796 C C . PHE A 1 109 ? -3.148 3.984 -1.826 1.00 90.31 109 PHE A C 1
ATOM 798 O O . PHE A 1 109 ? -3.761 3.257 -1.050 1.00 90.31 109 PHE A O 1
ATOM 805 N N . PHE A 1 110 ? -1.947 4.493 -1.578 1.00 89.31 110 PHE A N 1
ATOM 806 C CA . PHE A 1 110 ? -1.295 4.418 -0.280 1.00 89.31 110 PHE A CA 1
ATOM 807 C C . PHE A 1 110 ? -1.399 5.785 0.381 1.00 89.31 110 PHE A C 1
ATOM 809 O O . PHE A 1 110 ? -0.987 6.796 -0.196 1.00 89.31 110 PHE A O 1
ATOM 816 N N . PHE A 1 111 ? -1.978 5.808 1.576 1.00 89.88 111 PHE A N 1
ATOM 817 C CA . PHE A 1 111 ? -2.073 7.001 2.400 1.00 89.88 111 PHE A CA 1
ATOM 818 C C . PHE A 1 111 ? -1.081 6.872 3.545 1.00 89.88 111 PHE A C 1
ATOM 820 O O . PHE A 1 111 ? -1.027 5.844 4.210 1.00 89.88 111 PHE A O 1
ATOM 827 N N . PHE A 1 112 ? -0.304 7.926 3.761 1.00 88.88 112 PHE A N 1
ATOM 828 C CA . PHE A 1 112 ? 0.659 8.000 4.849 1.00 88.88 112 PHE A CA 1
ATOM 829 C C . PHE A 1 112 ? 0.279 9.158 5.758 1.00 88.88 112 PHE A C 1
ATOM 831 O O . PHE A 1 112 ? -0.111 10.227 5.281 1.00 88.88 112 PHE A O 1
ATOM 838 N N . GLY A 1 113 ? 0.408 8.935 7.058 1.00 87.56 113 GLY A N 1
ATOM 839 C CA . GLY A 1 113 ? 0.200 9.939 8.085 1.00 87.56 113 GLY A CA 1
ATOM 840 C C . GLY A 1 113 ? 1.198 9.747 9.215 1.00 87.56 113 GLY A C 1
ATOM 841 O O . GLY A 1 113 ? 1.805 8.689 9.359 1.00 87.56 113 GLY A O 1
ATOM 842 N N . ASP A 1 114 ? 1.366 10.795 10.004 1.00 86.44 114 ASP A N 1
ATOM 843 C CA . ASP A 1 114 ? 2.096 10.768 11.265 1.00 86.44 114 ASP A CA 1
ATOM 844 C C . ASP A 1 114 ? 1.231 11.364 12.386 1.00 86.44 114 ASP A C 1
ATOM 846 O O . ASP A 1 114 ? 0.085 11.769 12.166 1.00 86.44 114 ASP A O 1
ATOM 850 N N . ALA A 1 115 ? 1.789 11.464 13.592 1.00 84.62 115 ALA A N 1
ATOM 851 C CA . ALA A 1 115 ? 1.096 12.020 14.754 1.00 84.62 115 ALA A CA 1
ATOM 852 C C . ALA A 1 115 ? 0.585 13.466 14.564 1.00 84.62 115 ALA A C 1
ATOM 854 O O . ALA A 1 115 ? -0.251 13.913 15.342 1.00 84.62 115 ALA A O 1
ATOM 855 N N . SER A 1 116 ? 1.064 14.212 13.560 1.00 85.06 116 SER A N 1
ATOM 856 C CA . SER A 1 116 ? 0.565 15.558 13.234 1.00 85.06 116 SER A CA 1
ATOM 857 C C . SER A 1 116 ? -0.612 15.555 12.249 1.00 85.06 116 SER A C 1
ATOM 859 O O . SER A 1 116 ? -1.311 16.561 12.101 1.00 85.06 116 SER A O 1
ATOM 861 N N . THR A 1 117 ? -0.848 14.423 11.581 1.00 85.62 117 THR A N 1
ATOM 862 C CA . THR A 1 117 ? -1.879 14.272 10.546 1.00 85.62 117 THR A CA 1
ATOM 863 C C . THR A 1 117 ? -3.279 14.109 11.148 1.00 85.62 117 THR A C 1
ATOM 865 O O . THR A 1 117 ? -4.266 14.490 10.519 1.00 85.62 117 THR A O 1
ATOM 868 N N . TRP A 1 118 ? -3.380 13.608 12.383 1.00 81.31 118 TRP A N 1
ATOM 869 C CA . TRP A 1 118 ? -4.644 13.427 13.095 1.00 81.31 118 TRP A CA 1
ATOM 870 C C . TRP A 1 118 ? -4.737 14.348 14.311 1.00 81.31 118 TRP A C 1
ATOM 872 O O . TRP A 1 118 ? -3.843 14.366 15.149 1.00 81.31 118 TRP A O 1
ATOM 882 N N . ASN A 1 119 ? -5.826 15.111 14.420 1.00 77.44 119 ASN A N 1
ATOM 883 C CA . ASN A 1 119 ? -6.001 16.107 15.486 1.00 77.44 119 ASN A CA 1
ATOM 884 C C . ASN A 1 119 ? -7.336 15.975 16.235 1.00 77.44 119 ASN A C 1
ATOM 886 O O . ASN A 1 119 ? -7.646 16.808 17.088 1.00 77.44 119 ASN A O 1
ATOM 890 N N . ASP A 1 120 ? -8.132 14.953 15.923 1.00 83.56 120 ASP A N 1
ATOM 891 C CA . ASP A 1 120 ? -9.419 14.755 16.578 1.00 83.56 120 ASP A CA 1
ATOM 892 C C . ASP A 1 120 ? -9.262 14.010 17.909 1.00 83.56 120 ASP A C 1
ATOM 894 O O . ASP A 1 120 ? -8.388 13.148 18.043 1.00 83.56 120 ASP A O 1
ATOM 898 N N . PRO A 1 121 ? -10.117 14.311 18.904 1.00 87.38 121 PRO A N 1
ATOM 899 C CA . PRO A 1 121 ? -10.155 13.543 20.138 1.00 87.38 121 PRO A CA 1
ATOM 900 C C . PRO A 1 121 ? -10.523 12.082 19.856 1.00 87.38 121 PRO A C 1
ATOM 902 O O . PRO A 1 121 ? -11.333 11.800 18.971 1.00 87.38 121 PRO A O 1
ATOM 905 N N . ALA A 1 122 ? -9.960 11.170 20.650 1.00 89.56 122 ALA A N 1
ATOM 906 C CA . ALA A 1 122 ? -10.295 9.752 20.587 1.00 89.56 122 ALA A CA 1
ATOM 907 C C . ALA A 1 122 ? -11.803 9.532 20.792 1.00 89.56 122 ALA A C 1
ATOM 909 O O . ALA A 1 122 ? -12.427 10.164 21.653 1.00 89.56 122 ALA A O 1
ATOM 910 N N . ASP A 1 123 ? -12.385 8.627 20.005 1.00 94.62 123 ASP A N 1
ATOM 911 C CA . ASP A 1 123 ? -13.797 8.284 20.120 1.00 94.62 123 ASP A CA 1
ATOM 912 C C . ASP A 1 123 ? -14.030 7.441 21.389 1.00 94.62 123 ASP A C 1
ATOM 914 O O . ASP A 1 123 ? -13.388 6.405 21.564 1.00 94.62 123 ASP A O 1
ATOM 918 N N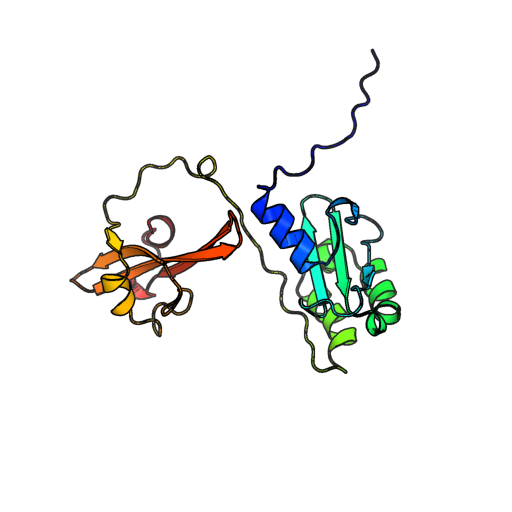 . PRO A 1 124 ? -14.948 7.838 22.291 1.00 95.44 124 PRO A N 1
ATOM 919 C CA . PRO A 1 124 ? -15.148 7.153 23.569 1.00 95.44 124 PRO A CA 1
ATOM 920 C C . PRO A 1 124 ? -15.714 5.730 23.440 1.00 95.44 124 PRO A C 1
ATOM 922 O O . PRO A 1 124 ? -15.778 5.020 24.441 1.00 95.44 124 PRO A O 1
ATOM 925 N N . ARG A 1 125 ? -16.166 5.317 22.248 1.00 95.94 125 ARG A N 1
ATOM 926 C CA . ARG A 1 125 ? -16.644 3.951 21.979 1.00 95.94 125 ARG A CA 1
ATOM 927 C C . ARG A 1 125 ? -15.504 2.953 21.782 1.00 95.94 125 ARG A C 1
ATOM 929 O O . ARG A 1 125 ? -15.751 1.751 21.836 1.00 95.94 125 ARG A O 1
ATOM 936 N N . VAL A 1 126 ? -14.299 3.444 21.504 1.00 97.44 126 VAL A N 1
ATOM 937 C CA . VAL A 1 126 ? -13.161 2.615 21.117 1.00 97.44 126 VAL A CA 1
ATOM 938 C C . VAL A 1 126 ? -12.471 2.060 22.350 1.00 97.44 126 VAL A C 1
ATOM 940 O O . VAL A 1 126 ? -12.182 2.777 23.309 1.00 97.44 126 VAL A O 1
ATOM 943 N N . VAL A 1 127 ? -12.181 0.768 22.300 1.00 97.00 127 VAL A N 1
ATOM 944 C CA . VAL A 1 127 ? -11.370 0.062 23.284 1.00 97.00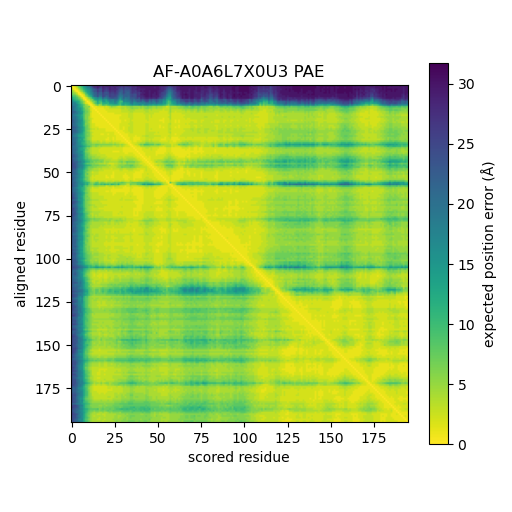 127 VAL A CA 1
ATOM 945 C C . VAL A 1 127 ? -10.053 -0.352 22.648 1.00 97.00 127 VAL A C 1
ATOM 947 O O . VAL A 1 127 ? -10.011 -0.770 21.493 1.00 97.00 127 VAL A O 1
ATOM 950 N N . ARG A 1 128 ? -8.968 -0.231 23.410 1.00 97.19 128 ARG A N 1
ATOM 951 C CA . ARG A 1 128 ? -7.670 -0.785 23.026 1.00 97.19 128 ARG A CA 1
ATOM 952 C C . ARG A 1 128 ? -7.701 -2.297 23.236 1.00 97.19 128 ARG A C 1
ATOM 954 O O . ARG A 1 128 ? -8.150 -2.741 24.290 1.00 97.19 128 ARG A O 1
ATOM 961 N N . LEU A 1 129 ? -7.208 -3.041 22.257 1.00 96.50 129 LEU A N 1
ATOM 962 C CA . LEU A 1 129 ? -7.099 -4.494 22.250 1.00 96.50 129 LEU A CA 1
ATOM 963 C C . LEU A 1 129 ? -5.617 -4.873 22.288 1.00 96.50 129 LEU A C 1
ATOM 965 O O . LEU A 1 129 ? -4.828 -4.393 21.468 1.00 96.50 129 LEU A O 1
ATOM 969 N N . GLY A 1 130 ? -5.237 -5.680 23.277 1.00 93.81 130 GLY A N 1
ATOM 970 C CA . GLY A 1 130 ? -3.884 -6.226 23.393 1.00 93.81 130 GLY A CA 1
ATOM 971 C C . GLY A 1 130 ? -3.724 -7.546 22.638 1.00 93.81 130 GLY A C 1
ATOM 972 O O . GLY A 1 130 ? -4.664 -8.033 22.018 1.00 93.81 130 GLY A O 1
ATOM 973 N N . GLU A 1 131 ? -2.544 -8.158 22.738 1.00 90.94 131 GLU A N 1
ATOM 974 C CA . GLU A 1 131 ? -2.239 -9.446 22.090 1.00 90.94 131 GLU A CA 1
ATOM 975 C C . GLU A 1 131 ? -3.249 -10.553 22.449 1.00 90.94 131 GLU A C 1
ATOM 977 O O . GLU A 1 131 ? -3.719 -11.260 21.561 1.00 90.94 131 GLU A O 1
ATOM 982 N N . ASP A 1 132 ? -3.634 -10.661 23.727 1.00 92.75 132 ASP A N 1
ATOM 983 C CA . ASP A 1 132 ? -4.612 -11.658 24.191 1.00 92.75 132 ASP A CA 1
ATOM 984 C C . ASP A 1 132 ? -6.005 -11.435 23.575 1.00 92.75 132 ASP A C 1
ATOM 986 O O . ASP A 1 132 ? -6.692 -12.395 23.238 1.00 92.75 132 ASP A O 1
ATOM 990 N N . ASP A 1 133 ? -6.423 -10.177 23.398 1.00 94.56 133 ASP A N 1
ATOM 991 C CA . ASP A 1 133 ? -7.707 -9.851 22.769 1.00 94.56 133 ASP A CA 1
ATOM 992 C C . ASP A 1 133 ? -7.670 -10.135 21.260 1.00 94.56 133 ASP A C 1
ATOM 994 O O . ASP A 1 133 ? -8.634 -10.651 20.692 1.00 94.56 133 ASP A O 1
ATOM 998 N N . LEU A 1 134 ? -6.548 -9.807 20.608 1.00 95.69 134 LEU A N 1
ATOM 999 C CA . LEU A 1 134 ? -6.327 -10.042 19.181 1.00 95.69 134 LEU A CA 1
ATOM 1000 C C . LEU A 1 134 ? -6.312 -11.538 18.845 1.00 95.69 134 LEU A C 1
ATOM 1002 O O . LEU A 1 134 ? -6.841 -11.931 17.808 1.00 95.69 134 LEU A O 1
ATOM 1006 N N . ALA A 1 135 ? -5.789 -12.381 19.739 1.00 94.12 135 ALA A N 1
ATOM 1007 C CA . ALA A 1 135 ? -5.782 -13.834 19.567 1.00 94.12 135 ALA A CA 1
ATOM 1008 C C . ALA A 1 135 ? -7.193 -14.455 19.477 1.00 94.12 135 ALA A C 1
ATOM 1010 O O . ALA A 1 135 ? -7.351 -15.543 18.923 1.00 94.12 135 ALA A O 1
ATOM 1011 N N . GLU A 1 136 ? -8.217 -13.769 19.990 1.00 94.38 136 GLU A N 1
ATOM 1012 C CA . GLU A 1 136 ? -9.612 -14.230 19.997 1.00 94.38 136 GLU A CA 1
ATOM 1013 C C . GLU A 1 136 ? -10.451 -13.643 18.841 1.00 94.38 136 GLU A C 1
ATOM 1015 O O . GLU A 1 136 ? -11.643 -13.943 18.708 1.00 94.38 136 GLU A O 1
ATOM 1020 N N . VAL A 1 137 ? -9.861 -12.799 17.984 1.00 96.25 137 VAL A N 1
ATOM 1021 C CA . VAL A 1 137 ? -10.560 -12.176 16.851 1.00 96.25 137 VAL A CA 1
ATOM 1022 C C . VAL A 1 137 ? -10.899 -13.211 15.772 1.00 96.25 137 VAL A C 1
ATOM 1024 O O . VAL A 1 137 ? -10.075 -14.012 15.337 1.00 96.25 137 VAL A O 1
ATOM 1027 N N . ASP A 1 138 ? -12.128 -13.150 15.249 1.00 95.44 138 ASP A N 1
ATOM 1028 C CA . ASP A 1 138 ? -12.517 -13.915 14.060 1.00 95.44 138 ASP A CA 1
ATOM 1029 C C . ASP A 1 138 ? -12.011 -13.229 12.778 1.00 95.44 138 ASP A C 1
ATOM 1031 O O . ASP A 1 138 ? -12.729 -12.466 12.121 1.00 95.44 138 ASP A O 1
ATOM 1035 N N . TYR A 1 139 ? -10.770 -13.521 12.388 1.00 96.06 139 TYR A N 1
ATOM 1036 C CA . TYR A 1 139 ? -10.138 -12.954 11.188 1.00 96.06 139 TYR A CA 1
ATOM 1037 C C . TYR A 1 139 ? -10.771 -13.400 9.864 1.00 96.06 139 TYR A C 1
ATOM 1039 O O . TYR A 1 139 ? -10.484 -12.825 8.818 1.00 96.06 139 TYR A O 1
ATOM 1047 N N . LYS A 1 140 ? -11.711 -14.356 9.865 1.00 95.25 140 LYS A N 1
ATOM 1048 C CA . LYS A 1 140 ? -12.538 -14.597 8.668 1.00 95.25 140 LYS A CA 1
ATOM 1049 C C . LYS A 1 140 ? -13.531 -13.464 8.436 1.00 95.25 140 LYS A C 1
ATOM 1051 O O . LYS A 1 140 ? -13.967 -13.258 7.304 1.00 95.25 140 LYS A O 1
ATOM 1056 N N . ARG A 1 141 ? -13.914 -12.758 9.503 1.00 94.31 141 ARG A N 1
ATOM 1057 C CA . ARG A 1 141 ? -14.773 -11.572 9.449 1.00 94.31 141 ARG A CA 1
ATOM 1058 C C . ARG A 1 141 ? -13.944 -10.300 9.293 1.00 94.31 141 ARG A C 1
ATOM 1060 O O . ARG A 1 141 ? -14.312 -9.460 8.478 1.00 94.31 141 ARG A O 1
ATOM 1067 N N . PHE A 1 142 ? -12.836 -10.189 10.022 1.00 95.94 142 PHE A N 1
ATOM 1068 C CA . PHE A 1 142 ? -11.903 -9.053 9.982 1.00 95.94 142 PHE A CA 1
ATOM 1069 C C . PHE A 1 142 ? -10.689 -9.349 9.090 1.00 95.94 142 PHE A C 1
ATOM 1071 O O . PHE A 1 142 ? -9.542 -9.276 9.521 1.00 95.94 142 PHE A O 1
ATOM 1078 N N . TRP A 1 143 ? -10.951 -9.754 7.851 1.00 94.38 143 TRP A N 1
ATOM 1079 C CA . TRP A 1 143 ? -9.946 -10.308 6.941 1.00 94.38 143 TRP A CA 1
ATOM 1080 C C . TRP A 1 143 ? -8.959 -9.274 6.380 1.00 94.38 143 TRP A C 1
ATOM 1082 O O . TRP A 1 143 ? -7.939 -9.669 5.823 1.00 94.38 143 TRP A O 1
ATOM 1092 N N . HIS A 1 144 ? -9.240 -7.972 6.519 1.00 92.75 144 HIS A N 1
ATOM 1093 C CA . HIS A 1 144 ? -8.274 -6.904 6.240 1.00 92.75 144 HIS A CA 1
ATOM 1094 C C . HIS A 1 144 ? -7.353 -6.592 7.433 1.00 92.75 144 HIS A C 1
ATOM 1096 O O . HIS A 1 144 ? -6.531 -5.685 7.336 1.00 92.75 144 HIS A O 1
ATOM 1102 N N . CYS A 1 145 ? -7.515 -7.281 8.565 1.00 95.56 145 CYS A N 1
ATOM 1103 C CA . CYS A 1 145 ? -6.642 -7.165 9.734 1.00 95.56 145 CYS A CA 1
ATOM 1104 C C . CYS A 1 145 ? -5.645 -8.337 9.790 1.00 95.56 145 CYS A C 1
ATOM 1106 O O . CYS A 1 145 ? -5.704 -9.265 8.984 1.00 95.56 145 CYS A O 1
ATOM 1108 N N . TYR A 1 146 ? -4.725 -8.294 10.754 1.00 94.38 146 TYR A N 1
ATOM 1109 C CA . TYR A 1 146 ? -3.556 -9.177 10.791 1.00 94.38 146 TYR A CA 1
ATOM 1110 C C . TYR A 1 146 ? -3.711 -10.316 11.809 1.00 94.38 146 TYR A C 1
ATOM 1112 O O . TYR A 1 146 ? -3.638 -10.078 13.015 1.00 94.38 146 TYR A O 1
ATOM 1120 N N . ASP A 1 147 ? -3.903 -11.546 11.325 1.00 93.50 147 ASP A N 1
ATOM 1121 C CA . ASP A 1 147 ? -4.004 -12.766 12.143 1.00 93.50 147 ASP A CA 1
ATOM 1122 C C . ASP A 1 147 ? -2.618 -13.204 12.645 1.00 93.50 147 ASP A C 1
ATOM 1124 O O . ASP A 1 147 ? -1.792 -13.699 11.878 1.00 93.50 147 ASP A O 1
ATOM 1128 N N . GLY A 1 148 ? -2.339 -12.970 13.931 1.00 88.56 148 GLY A N 1
ATOM 1129 C CA . GLY A 1 148 ? -1.085 -13.360 14.591 1.00 88.56 148 GLY A CA 1
ATOM 1130 C C . GLY A 1 148 ? 0.135 -12.472 14.305 1.00 88.56 148 GLY A C 1
ATOM 1131 O O . GLY A 1 148 ? 1.192 -12.700 14.891 1.00 88.56 148 GLY A O 1
ATOM 1132 N N . GLU A 1 149 ? 0.006 -11.464 13.439 1.00 89.69 149 GLU A N 1
ATOM 1133 C CA . GLU A 1 149 ? 1.081 -10.506 13.118 1.00 89.69 149 GLU A CA 1
ATOM 1134 C C . GLU A 1 149 ? 0.818 -9.098 13.680 1.00 89.69 149 GLU A C 1
ATOM 1136 O O . GLU A 1 149 ? 1.744 -8.295 13.822 1.00 89.69 149 GLU A O 1
ATOM 1141 N N . GLY A 1 150 ? -0.439 -8.787 14.013 1.00 91.50 150 GLY A N 1
ATOM 1142 C CA . GLY A 1 150 ? -0.805 -7.523 14.644 1.00 91.50 150 GLY A CA 1
ATOM 1143 C C . GLY A 1 150 ? -0.306 -7.460 16.087 1.00 91.50 150 GLY A C 1
ATOM 1144 O O . GLY A 1 150 ? -0.470 -8.417 16.838 1.00 91.50 150 GLY A O 1
ATOM 1145 N N . HIS A 1 151 ? 0.281 -6.331 16.482 1.00 92.69 151 HIS A N 1
ATOM 1146 C CA . HIS A 1 151 ? 0.815 -6.137 17.841 1.00 92.69 151 HIS A CA 1
ATOM 1147 C C . HIS A 1 151 ? -0.089 -5.263 18.719 1.00 92.69 151 HIS A C 1
ATOM 1149 O O . HIS A 1 151 ? 0.033 -5.255 19.942 1.00 92.69 151 HIS A O 1
ATOM 1155 N N . GLU A 1 152 ? -1.000 -4.516 18.101 1.00 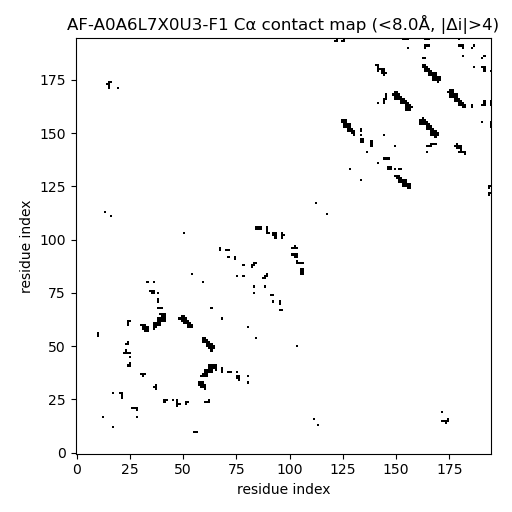95.75 152 GLU A N 1
ATOM 1156 C CA . GLU A 1 152 ? -1.963 -3.670 18.788 1.00 95.75 152 GLU A CA 1
ATOM 1157 C C . GLU A 1 152 ? -3.239 -3.548 17.956 1.00 95.75 152 GLU A C 1
ATOM 1159 O O . GLU A 1 152 ? -3.196 -3.604 16.724 1.00 95.75 152 GLU A O 1
ATOM 1164 N N . GLY A 1 153 ? -4.384 -3.394 18.622 1.00 96.88 153 GLY A N 1
ATOM 1165 C CA . GLY A 1 153 ? -5.645 -3.130 17.948 1.00 96.88 153 GLY A CA 1
ATOM 1166 C C . GLY A 1 153 ? -6.541 -2.140 18.677 1.00 96.88 153 GLY A C 1
ATOM 1167 O O . GLY A 1 153 ? -6.391 -1.866 19.869 1.00 96.88 153 GLY A O 1
ATOM 1168 N N . TYR A 1 154 ? -7.513 -1.630 17.935 1.00 97.69 154 TYR A N 1
ATOM 1169 C CA . TYR A 1 154 ? -8.522 -0.688 18.392 1.00 97.69 154 TYR A CA 1
ATOM 1170 C C . TYR A 1 154 ? -9.882 -1.167 17.902 1.00 97.69 154 TYR A C 1
ATOM 1172 O O . TYR A 1 154 ? -10.090 -1.370 16.708 1.00 97.69 154 TYR A O 1
ATOM 1180 N N . GLY A 1 155 ? -10.799 -1.415 18.832 1.00 97.69 155 GLY A N 1
ATOM 1181 C CA . GLY A 1 155 ? -12.066 -2.074 18.543 1.00 97.69 155 GLY A CA 1
ATOM 1182 C C . GLY A 1 155 ? -13.277 -1.314 19.058 1.00 97.69 155 GLY A C 1
ATOM 1183 O O . GLY A 1 155 ? -13.185 -0.535 20.003 1.00 97.69 155 GLY A O 1
ATOM 1184 N N . VAL A 1 156 ? -14.440 -1.583 18.469 1.00 98.31 156 VAL A N 1
ATOM 1185 C CA . VAL A 1 156 ? -15.742 -1.189 19.031 1.0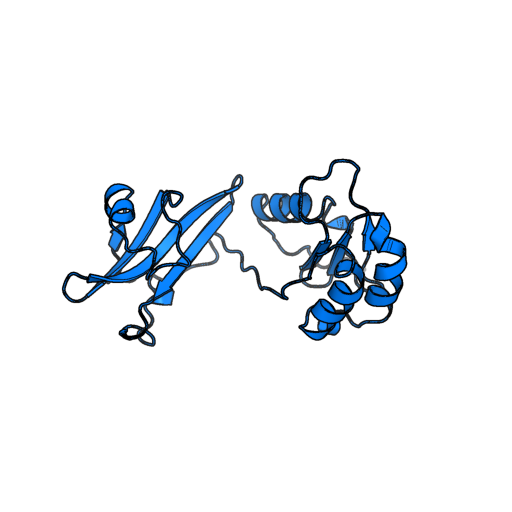0 98.31 156 VAL A CA 1
ATOM 1186 C C . VAL A 1 156 ? -16.560 -2.441 19.307 1.00 98.31 156 VAL A C 1
ATOM 1188 O O . VAL A 1 156 ? -16.703 -3.302 18.436 1.00 98.31 156 VAL A O 1
ATOM 1191 N N . MET A 1 157 ? -17.111 -2.511 20.518 1.00 96.75 157 MET A N 1
ATOM 1192 C CA . MET A 1 157 ? -17.948 -3.614 20.981 1.00 96.75 157 MET A CA 1
ATOM 1193 C C . MET A 1 157 ? -19.422 -3.193 21.009 1.00 96.75 157 MET A C 1
ATOM 1195 O O . MET A 1 157 ? -19.760 -2.174 21.611 1.00 96.75 157 MET A O 1
ATOM 1199 N N . GLU A 1 158 ? -20.307 -4.005 20.436 1.00 95.25 158 GLU A N 1
ATOM 1200 C CA . GLU A 1 158 ? -21.765 -3.859 20.535 1.00 95.25 158 GLU A CA 1
ATOM 1201 C C . GLU A 1 158 ? -22.379 -5.195 20.962 1.00 95.25 158 GLU A C 1
ATOM 1203 O O . GLU A 1 158 ? -22.034 -6.244 20.424 1.00 95.25 158 GLU A O 1
ATOM 1208 N N . ASP A 1 159 ? -23.243 -5.176 21.982 1.00 93.44 159 ASP A N 1
ATOM 1209 C CA . ASP A 1 159 ? -23.886 -6.374 22.551 1.00 93.44 159 ASP A CA 1
ATOM 1210 C C . ASP A 1 159 ? -22.911 -7.530 22.879 1.00 93.44 159 ASP A C 1
ATOM 1212 O O . ASP A 1 159 ? -23.246 -8.711 22.790 1.00 93.44 159 ASP A O 1
ATOM 1216 N N . GLY A 1 160 ? -21.684 -7.182 23.286 1.00 91.38 160 GLY A N 1
ATOM 1217 C CA . GLY A 1 160 ? -20.625 -8.137 23.626 1.00 91.38 160 GLY A CA 1
ATOM 1218 C C . GLY A 1 160 ? -19.867 -8.716 22.427 1.00 91.38 160 GLY A C 1
ATOM 1219 O O . GLY A 1 160 ? -19.010 -9.572 22.625 1.00 91.38 160 GLY A O 1
ATOM 1220 N N . ALA A 1 161 ? -20.142 -8.253 21.207 1.00 94.38 161 ALA A N 1
ATOM 1221 C CA . ALA A 1 161 ? -19.444 -8.655 19.993 1.00 94.38 161 ALA A CA 1
ATOM 1222 C C . ALA A 1 161 ? -18.582 -7.516 19.435 1.00 94.38 161 ALA A C 1
ATOM 1224 O O . ALA A 1 161 ? -18.980 -6.353 19.454 1.00 94.38 161 ALA A O 1
ATOM 1225 N N . LEU A 1 162 ? -17.412 -7.860 18.896 1.00 97.56 162 LEU A N 1
ATOM 1226 C CA . LEU A 1 162 ? -16.576 -6.926 18.145 1.00 97.56 162 LEU A CA 1
ATOM 1227 C C . LEU A 1 162 ? -17.248 -6.622 16.799 1.00 97.56 162 LEU A C 1
ATOM 1229 O O . LEU A 1 162 ? -17.532 -7.541 16.027 1.00 97.56 162 LEU A O 1
ATOM 1233 N N . VAL A 1 163 ? -17.510 -5.345 16.517 1.00 97.75 163 VAL A N 1
ATOM 1234 C CA . VAL A 1 163 ? -18.199 -4.898 15.288 1.00 97.75 163 VAL A CA 1
ATOM 1235 C C . VAL A 1 163 ? -17.334 -4.025 14.377 1.00 97.75 163 VAL A C 1
ATOM 1237 O O . VAL A 1 163 ? -17.645 -3.871 13.194 1.00 97.75 163 VAL A O 1
ATOM 1240 N N . ALA A 1 164 ? -16.232 -3.488 14.894 1.00 98.25 164 ALA A N 1
ATOM 1241 C CA . ALA A 1 164 ? -15.214 -2.776 14.129 1.00 98.25 164 ALA A CA 1
ATOM 1242 C C . ALA A 1 164 ? -13.840 -3.022 14.749 1.00 98.25 164 ALA A C 1
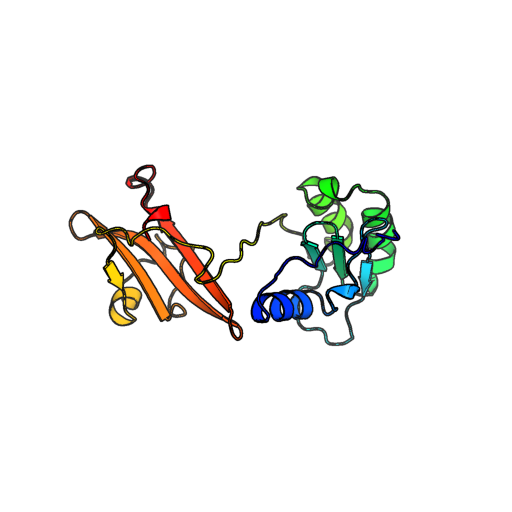ATOM 1244 O O . ALA A 1 164 ? -13.744 -3.119 15.972 1.00 98.25 164 ALA A O 1
ATOM 1245 N N . LEU A 1 165 ? -12.813 -3.107 13.908 1.00 98.25 165 LEU A N 1
ATOM 1246 C CA . LEU A 1 165 ? -11.428 -3.330 14.306 1.00 98.25 165 LEU A CA 1
ATOM 1247 C C . LEU A 1 165 ? -10.493 -2.550 13.383 1.00 98.25 165 LEU A C 1
ATOM 1249 O O . LEU A 1 165 ? -10.631 -2.640 12.163 1.00 98.25 165 LEU A O 1
ATOM 1253 N N . ALA A 1 166 ? -9.528 -1.852 13.970 1.00 97.94 166 ALA A N 1
ATOM 1254 C CA . ALA A 1 166 ? -8.273 -1.488 13.333 1.00 97.94 166 ALA A CA 1
ATOM 1255 C C . ALA A 1 166 ? -7.144 -2.276 14.009 1.00 97.94 166 ALA A C 1
ATOM 1257 O O . ALA A 1 166 ? -7.002 -2.229 15.229 1.00 97.94 166 ALA A O 1
ATOM 1258 N N . GLY A 1 167 ? -6.371 -3.029 13.235 1.00 97.25 167 GLY A N 1
ATOM 1259 C CA . GLY A 1 167 ? -5.161 -3.712 13.683 1.00 97.25 167 GLY A CA 1
ATOM 1260 C C . GLY A 1 167 ? -3.919 -2.981 13.188 1.00 97.25 167 GLY A C 1
ATOM 1261 O O . GLY A 1 167 ? -3.920 -2.442 12.080 1.00 97.25 167 GLY A O 1
ATOM 1262 N N . VAL A 1 168 ? -2.858 -2.988 13.990 1.00 96.44 168 VAL A N 1
ATOM 1263 C CA . VAL A 1 168 ? -1.581 -2.340 13.677 1.00 96.44 168 VAL A CA 1
ATOM 1264 C C . VAL A 1 168 ? -0.500 -3.401 13.478 1.00 96.44 168 VAL A C 1
ATOM 1266 O O . VAL A 1 168 ? -0.262 -4.243 14.348 1.00 96.44 168 VAL A O 1
ATOM 1269 N N . LEU A 1 169 ? 0.167 -3.351 12.326 1.00 95.06 169 LEU A N 1
ATOM 1270 C CA . LEU A 1 169 ? 1.303 -4.197 11.967 1.00 95.06 169 LEU A CA 1
ATOM 1271 C C . LEU A 1 169 ? 2.580 -3.357 11.928 1.00 95.06 169 LEU A C 1
ATOM 1273 O O . LEU A 1 169 ? 2.605 -2.267 11.353 1.00 95.06 169 LEU A O 1
ATOM 1277 N N . HIS A 1 170 ? 3.669 -3.888 12.482 1.00 93.31 170 HIS A N 1
ATOM 1278 C CA . HIS A 1 170 ? 4.998 -3.334 12.234 1.00 93.31 170 HIS A CA 1
ATOM 1279 C C . HIS A 1 170 ? 5.452 -3.732 10.828 1.00 93.31 170 HIS A C 1
ATOM 1281 O O . HIS A 1 170 ? 5.891 -4.860 10.610 1.00 93.31 170 HIS A O 1
ATOM 1287 N N . TYR A 1 171 ? 5.345 -2.807 9.875 1.00 90.12 171 TYR A N 1
ATOM 1288 C CA . TYR A 1 171 ? 5.654 -3.090 8.476 1.00 90.12 171 TYR A CA 1
ATOM 1289 C C . TYR A 1 171 ? 7.157 -2.987 8.192 1.00 90.12 171 TYR A C 1
ATOM 1291 O O . TYR A 1 171 ? 7.770 -3.883 7.612 1.00 90.12 171 TYR A O 1
ATOM 1299 N N . SER A 1 172 ? 7.778 -1.885 8.618 1.00 88.69 172 SER A N 1
ATOM 1300 C CA . SER A 1 172 ? 9.221 -1.656 8.497 1.00 88.69 172 SER A CA 1
ATOM 1301 C C . SER A 1 172 ? 9.708 -0.645 9.535 1.00 88.69 172 SER A C 1
ATOM 1303 O O . SER A 1 172 ? 8.916 -0.104 10.303 1.00 88.69 172 SER A O 1
ATOM 1305 N N . ASP A 1 173 ? 11.011 -0.348 9.549 1.00 86.00 173 ASP A N 1
ATOM 1306 C CA . ASP A 1 173 ? 11.568 0.652 10.466 1.00 86.00 173 ASP A CA 1
ATOM 1307 C C . ASP A 1 173 ? 10.871 2.014 10.298 1.00 86.00 173 ASP A C 1
ATOM 1309 O O . ASP A 1 173 ? 10.877 2.614 9.218 1.00 86.00 173 ASP A O 1
ATOM 1313 N N . GLY A 1 174 ? 10.214 2.468 11.366 1.00 87.62 174 GLY A N 1
ATOM 1314 C CA . GLY A 1 174 ? 9.448 3.713 11.391 1.00 87.62 174 GLY A CA 1
ATOM 1315 C C . GLY A 1 174 ? 8.188 3.743 10.514 1.00 87.62 174 GLY A C 1
ATOM 1316 O O . GLY A 1 174 ? 7.719 4.842 10.213 1.00 87.62 174 GLY A O 1
ATOM 1317 N N . VAL A 1 175 ? 7.651 2.592 10.083 1.00 93.31 175 VAL A N 1
ATOM 1318 C CA . VAL A 1 175 ? 6.381 2.500 9.338 1.00 93.31 175 VAL A CA 1
ATOM 1319 C C . VAL A 1 175 ? 5.491 1.418 9.939 1.00 93.31 175 VAL A C 1
ATOM 1321 O O . VAL A 1 175 ? 5.868 0.247 10.011 1.00 93.31 175 VAL A O 1
ATOM 1324 N N . GLU A 1 176 ? 4.281 1.821 10.307 1.00 94.50 176 GLU A N 1
ATOM 1325 C CA . GLU A 1 176 ? 3.208 0.933 10.744 1.00 94.50 176 GLU A CA 1
ATOM 1326 C C . GLU A 1 176 ? 2.122 0.883 9.671 1.00 94.50 176 GLU A C 1
ATOM 1328 O O . GLU A 1 176 ? 1.805 1.899 9.046 1.00 94.50 176 GLU A O 1
ATOM 1333 N N . GLU A 1 177 ? 1.569 -0.305 9.441 1.00 95.12 177 GLU A N 1
ATOM 1334 C CA . GLU A 1 177 ? 0.443 -0.505 8.533 1.00 95.12 177 GLU A CA 1
ATOM 1335 C C . GLU A 1 177 ? -0.832 -0.727 9.347 1.00 95.12 177 GLU A C 1
ATOM 1337 O O . GLU A 1 177 ? -0.854 -1.521 10.289 1.00 95.12 177 GLU A O 1
ATOM 1342 N N . ILE A 1 178 ? -1.911 -0.045 8.962 1.00 95.50 178 ILE A N 1
ATOM 1343 C CA . ILE A 1 178 ? -3.216 -0.160 9.615 1.00 95.50 178 ILE A CA 1
ATOM 1344 C C . ILE A 1 178 ? -4.141 -0.969 8.711 1.00 95.50 178 ILE A C 1
ATOM 1346 O O . ILE A 1 178 ? -4.510 -0.524 7.623 1.00 95.50 178 ILE A O 1
ATOM 1350 N N . GLY A 1 179 ? -4.525 -2.147 9.191 1.00 96.12 179 GLY A N 1
ATOM 1351 C CA . GLY A 1 179 ? -5.580 -2.965 8.607 1.00 96.12 179 GLY A CA 1
ATOM 1352 C C . GLY A 1 179 ? -6.888 -2.656 9.320 1.00 96.12 179 GLY A C 1
ATOM 1353 O O . GLY A 1 179 ? -6.892 -2.511 10.538 1.00 96.12 179 GLY A O 1
ATOM 1354 N N . MET A 1 180 ? -7.999 -2.514 8.599 1.00 97.00 180 MET A N 1
ATOM 1355 C CA . MET A 1 180 ? -9.261 -2.094 9.211 1.00 97.00 180 MET A CA 1
ATOM 1356 C C . MET A 1 180 ? -10.460 -2.795 8.588 1.00 97.00 180 MET A C 1
ATOM 1358 O O . MET A 1 180 ? -10.589 -2.864 7.367 1.00 97.00 180 MET A O 1
ATOM 1362 N N . ASP A 1 181 ? -11.395 -3.220 9.436 1.00 97.44 181 ASP A N 1
ATOM 1363 C CA . ASP A 1 181 ? -12.681 -3.757 9.016 1.00 97.44 181 ASP A CA 1
ATOM 1364 C C . ASP A 1 181 ? -13.839 -3.285 9.901 1.00 97.44 181 ASP A C 1
ATOM 1366 O O . ASP A 1 181 ? -13.725 -3.106 11.113 1.00 97.44 181 ASP A O 1
ATOM 1370 N N . VAL A 1 182 ? -15.005 -3.136 9.270 1.00 97.56 182 VAL A N 1
ATOM 1371 C CA . VAL A 1 182 ? -16.281 -2.864 9.943 1.00 97.56 182 VAL A CA 1
ATOM 1372 C C . VAL A 1 182 ? -17.313 -3.864 9.453 1.00 97.56 182 VAL A C 1
ATOM 1374 O O . VAL A 1 182 ? -17.535 -4.005 8.237 1.00 97.56 182 VAL A O 1
ATOM 1377 N N . MET A 1 183 ? -17.974 -4.521 10.407 1.00 96.50 183 MET A N 1
ATOM 1378 C CA . MET A 1 183 ? -19.023 -5.494 10.133 1.00 96.50 183 MET A CA 1
ATOM 1379 C C . MET A 1 183 ? -20.133 -4.869 9.281 1.00 96.50 183 MET A C 1
ATOM 1381 O O . MET A 1 183 ? -20.525 -3.732 9.555 1.00 96.50 183 MET A O 1
ATOM 1385 N N . PRO A 1 184 ? -20.634 -5.556 8.234 1.00 93.94 184 PRO A N 1
ATOM 1386 C CA . PRO A 1 184 ? -21.606 -4.993 7.295 1.00 93.94 184 PRO A CA 1
ATOM 1387 C C . PRO A 1 184 ? -22.809 -4.311 7.955 1.00 93.94 184 PRO A C 1
ATOM 1389 O O . PRO A 1 184 ? -23.207 -3.228 7.531 1.00 93.94 184 PRO A O 1
ATOM 1392 N N . GLU A 1 185 ? -23.341 -4.923 9.007 1.00 93.50 185 GLU A N 1
ATOM 1393 C CA . GLU A 1 185 ? -24.469 -4.458 9.810 1.00 93.50 185 GLU A CA 1
ATOM 1394 C C . GLU A 1 185 ? -24.188 -3.175 10.610 1.00 93.50 185 GLU A C 1
ATOM 1396 O O . GLU A 1 185 ? -25.122 -2.436 10.902 1.00 93.50 185 GLU A O 1
ATOM 1401 N N . ALA A 1 186 ? -22.920 -2.876 10.905 1.00 93.62 186 ALA A N 1
ATOM 1402 C CA . ALA A 1 186 ? -22.490 -1.725 11.703 1.00 93.62 186 ALA A CA 1
ATOM 1403 C C . ALA A 1 186 ? -21.917 -0.571 10.846 1.00 93.62 186 ALA A C 1
ATOM 1405 O O . ALA A 1 186 ? -21.453 0.458 11.353 1.00 93.62 186 ALA A O 1
ATOM 1406 N N . ARG A 1 187 ? -21.935 -0.710 9.511 1.00 92.50 187 ARG A N 1
ATOM 1407 C CA . ARG A 1 187 ? -21.447 0.320 8.575 1.00 92.50 187 ARG A CA 1
ATOM 1408 C C . ARG A 1 187 ? -22.359 1.547 8.552 1.00 92.50 187 ARG A C 1
ATOM 1410 O O . ARG A 1 187 ? -23.554 1.471 8.794 1.00 92.50 187 ARG A O 1
ATOM 1417 N N . GLY A 1 188 ? -21.789 2.702 8.204 1.00 92.25 188 GLY A N 1
ATOM 1418 C CA . GLY A 1 188 ? -22.527 3.973 8.110 1.00 92.25 188 GLY A CA 1
ATOM 1419 C C . GLY A 1 188 ? -22.643 4.751 9.427 1.00 92.25 188 GLY A C 1
ATOM 1420 O O . GLY A 1 188 ? -23.107 5.886 9.418 1.00 92.25 188 GLY A O 1
ATOM 1421 N N . HIS A 1 189 ? -22.143 4.196 10.535 1.00 92.75 189 HIS A N 1
ATOM 1422 C CA . HIS A 1 189 ? -22.169 4.812 11.871 1.00 92.75 189 HIS A CA 1
ATOM 1423 C C . HIS A 1 189 ? -20.837 5.468 12.282 1.00 92.75 189 HIS A C 1
ATOM 1425 O O . HIS A 1 189 ? -20.600 5.765 13.456 1.00 92.75 189 HIS A O 1
ATOM 1431 N N 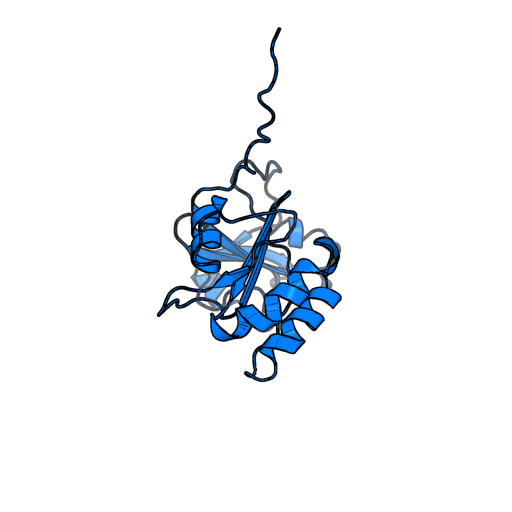. GLY A 1 190 ? -19.943 5.676 11.310 1.00 94.25 190 GLY A N 1
ATOM 1432 C CA . GLY A 1 190 ? -18.625 6.273 11.528 1.00 94.25 190 GLY A CA 1
ATOM 1433 C C . GLY A 1 190 ? -17.623 5.370 12.253 1.00 94.25 190 GLY A C 1
ATOM 1434 O O . GLY A 1 190 ? -16.598 5.878 12.684 1.00 94.25 190 GLY A O 1
ATOM 1435 N N . LEU A 1 191 ? -17.886 4.062 12.385 1.00 95.94 191 LEU A N 1
ATOM 1436 C CA . LEU A 1 191 ? -17.020 3.161 13.157 1.00 95.94 191 LEU A CA 1
ATOM 1437 C C . LEU A 1 191 ? -15.619 3.010 12.563 1.00 95.94 191 LEU A C 1
ATOM 1439 O O . LEU A 1 191 ? -14.664 3.063 13.314 1.00 95.94 191 LEU A O 1
ATOM 1443 N N . GLY A 1 192 ? -15.480 2.944 11.235 1.00 94.25 192 GLY A N 1
ATOM 1444 C CA . GLY A 1 192 ? -14.158 2.898 10.591 1.00 94.25 192 GLY A CA 1
ATOM 1445 C C . GLY A 1 192 ? -13.368 4.210 10.676 1.00 94.25 192 GLY A C 1
ATOM 1446 O O . GLY A 1 192 ? -12.204 4.252 10.333 1.00 94.25 192 GLY A O 1
ATOM 1447 N N . ARG A 1 193 ? -13.997 5.316 11.087 1.00 93.00 193 ARG A N 1
ATOM 1448 C CA . ARG A 1 193 ? -13.255 6.530 11.460 1.00 93.00 193 ARG A CA 1
ATOM 1449 C C . ARG A 1 193 ? -12.843 6.494 12.933 1.00 93.00 193 ARG A C 1
ATOM 1451 O O . ARG A 1 193 ? -11.921 7.201 13.318 1.00 93.00 193 ARG A O 1
ATOM 1458 N N . ALA A 1 194 ? -13.626 5.799 13.753 1.00 93.88 194 ALA A N 1
ATOM 1459 C CA . ALA A 1 194 ? -13.446 5.771 15.190 1.00 93.88 194 ALA A CA 1
ATOM 1460 C C . ALA A 1 194 ? -12.273 4.868 15.581 1.00 93.88 194 ALA A C 1
ATOM 1462 O O . ALA A 1 194 ? -11.447 5.315 16.371 1.00 93.88 194 ALA A O 1
ATOM 1463 N N . VAL A 1 195 ? -12.242 3.636 15.048 1.00 93.50 195 VAL A N 1
ATOM 1464 C CA . VAL A 1 195 ? -11.159 2.664 15.280 1.00 93.50 195 VAL A CA 1
ATOM 1465 C C . VAL A 1 195 ? -9.867 3.051 14.580 1.00 93.50 195 VAL A C 1
ATOM 1467 O O . VAL A 1 195 ? -9.948 3.666 13.493 1.00 93.50 195 VAL A O 1
#

Sequence (195 aa):
MSTTDNVGGRPFLPPGVVTLIESTLGAGLDAFGTDPIPVIGQAPGFNGLPLAAIRLDRGALVSARNDWLEALRPVVTNVHADMLFSVFGAYELARVTQPDGVSAWGPVFFFFGDASTWNDPADPRVVRLGEDDLAEVDYKRFWHCYDGEGHEGYGVMEDGALVALAGVLHYSDGVEEIGMDVMPEARGHGLGRAV

Solvent-accessible surface area (backbone atoms only — not comparable to full-atom values): 11787 Å² total; per-residue (Å²): 143,83,89,79,85,85,68,80,75,73,79,92,61,57,70,31,56,49,53,51,52,25,61,53,46,72,46,61,84,83,63,44,26,68,81,62,45,37,73,45,63,50,61,91,85,66,88,56,63,66,62,40,77,53,76,52,102,81,30,23,35,35,24,26,45,61,87,49,46,78,65,45,47,62,54,50,58,74,39,58,68,73,48,44,64,23,63,64,22,22,50,60,54,16,68,68,36,40,89,78,76,40,70,58,81,45,69,75,90,83,86,86,80,56,86,84,71,62,84,75,81,81,48,88,70,49,41,81,34,50,59,77,55,58,72,70,55,63,44,87,77,34,62,56,35,54,84,92,61,36,69,39,34,27,28,33,71,56,99,88,38,83,42,28,39,24,26,35,28,83,72,50,76,87,34,74,44,80,21,58,36,56,40,81,92,56,58,92,71,57,47,78,75,50,62

Foldseek 3Di:
DDDPPPDDDFPPDDPFRQVVVCLQQVHHPVQWDAAQGEEDEHDPPNPHDQWDWDDDDRTIHIYHHPVLRVVVVVLSNVDHPVCCQDPNVQVSSQVSCVVVVDGRDHDDDDDDDDPVRDDDDADPQKDKDAPVRLQPDPCVQQVQEDHPQFGIKIFGDDPNDTFKMWTWGCPDVVDIDIGIDGGPVRPPVCRRVND

Nearest PDB structures (foldseek):
  7wx7-assembly1_A  TM=8.905E-01  e=2.129E-01  Legionella pneumophila
  6wqb-assembly1_A  TM=5.969E-01  e=1.050E-01  Legionel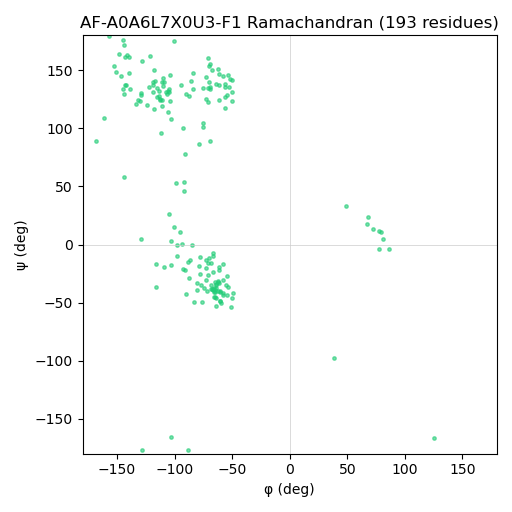la hackeliae
  7wx5-assembly1_A  TM=6.032E-01  e=1.194E-01  Legionella pneumophila
  6wqc-assembly1_A  TM=5.924E-01  e=2.129E-01  Legionella hackeliae
  3pp9-assembly1_A-2  TM=6.669E-01  e=4.048E-01  Bacillus anthracis str. Ames

Radius of gyration: 20.65 Å; Cα contacts (8 Å, |Δi|>4): 291; chains: 1; bounding box: 45×56×50 Å

pLDDT: mean 89.93, std 12.87, range [29.92, 98.31]

Mean predicted aligned error: 6.18 Å

Secondary structure (DSSP, 8-state):
-------PPPP---HHHHHHHHHHHTS-GGG-BSSSPPEEEPPTT--S-SEEEEEETTEEEEEE-GGGHHHHHHHHHHS-HHHHTSHHHHHHHHHHHGGGT-------------TTT--SPPPTTEEEE-HHHHTT--TTTSTTS-TTT-SEEEEEEETTEEEEEEEEEEEETTEEEEEEEE-GGGTTSSHHHH-